Protein AF-A0A0S8J3E7-F1 (afdb_monomer_lite)

pLDDT: mean 93.2, std 11.82, range [47.47, 98.81]

Foldseek 3Di:
DDPADDEAEAEDDDFQDDDPVDLDDPSLVVLLCCLLVPLLVVLVVLVVCVVVVHQAAYEYEDELSNQCLLPDPSSLVVSLVVLVVQLVVLVVQLVLLPDDDPDPDPDPPPDDPSDPVSNVVSVVSNVSSVSSNCCCCPVQNSHSLVSQLVCVVVVNYQYAYEFRRLDLLVPDPDPVVLLVRVLVRQVSCCVRNVDGGQAYERRVLRDDPPSVVSCVVSNHNYYDHPQCCQCVDVVRDPCRVRDDDD

Sequence (246 aa):
MEKGYLALLLHAHLPFIRHPEYEEFLEEDWLFEAITETYIPLVDVYDGLLEDNVDFRITMSITPPLCEMFVDPLLQSRYLRHLDKLIALANEEVHRTRPHSMDRQGVSSSRRGTDSTYHHAALMYAERFTRARYVFEEKYHRNLVFAFKKFQDLGKLEVITCAATHPFLPFLVTPEAIRAQIAVAKTNYTKHFGRPPRGIWLAECAYFPGLDRQLKDLGIRYFFVDSHGLVCGNPRPVYDVFAPVY

Radius of gyration: 23.03 Å; chains: 1; bounding box: 70×49×57 Å

Structure (mmCIF, N/CA/C/O backbone):
data_AF-A0A0S8J3E7-F1
#
_entry.id   AF-A0A0S8J3E7-F1
#
loop_
_atom_site.group_PDB
_atom_site.id
_atom_site.type_symbol
_atom_site.label_atom_id
_atom_site.label_alt_id
_atom_site.label_comp_id
_atom_site.label_asym_id
_atom_site.label_entity_id
_atom_site.label_seq_id
_atom_site.pdbx_PDB_ins_code
_atom_site.Cartn_x
_atom_site.Cartn_y
_atom_site.Cartn_z
_atom_site.occupancy
_atom_site.B_iso_or_equiv
_atom_site.auth_seq_id
_atom_site.auth_comp_id
_atom_site.auth_asym_id
_atom_site.auth_atom_id
_atom_site.pdbx_PDB_model_num
ATOM 1 N N . MET A 1 1 ? -2.973 -28.542 17.175 1.00 63.09 1 MET A N 1
ATOM 2 C CA . MET A 1 1 ? -3.438 -27.569 18.184 1.00 63.09 1 MET A CA 1
ATOM 3 C C . MET A 1 1 ? -2.791 -26.247 17.821 1.00 63.09 1 MET A C 1
ATOM 5 O O . MET A 1 1 ? -1.575 -26.233 17.662 1.00 63.09 1 MET A O 1
ATOM 9 N N . GLU A 1 2 ? -3.584 -25.203 17.587 1.00 83.00 2 GLU A N 1
ATOM 10 C CA . GLU A 1 2 ? -3.061 -23.880 17.223 1.00 83.00 2 GLU A CA 1
ATOM 11 C C . GLU A 1 2 ? -2.235 -23.301 18.377 1.00 83.00 2 GLU A C 1
ATOM 13 O O . GLU A 1 2 ? -2.652 -23.381 19.532 1.00 83.00 2 GLU A O 1
ATOM 18 N N . LYS A 1 3 ? -1.055 -22.741 18.079 1.00 92.38 3 LYS A N 1
ATOM 19 C CA . LYS A 1 3 ? -0.183 -22.120 19.097 1.00 92.38 3 LYS A CA 1
ATOM 20 C C . LYS A 1 3 ? -0.612 -20.691 19.454 1.00 92.38 3 LYS A C 1
ATOM 22 O O . LYS A 1 3 ? -0.198 -20.177 20.487 1.00 92.38 3 LYS A O 1
ATOM 27 N N . GLY A 1 4 ? -1.411 -20.056 18.600 1.00 94.56 4 GLY A N 1
ATOM 28 C CA . GLY A 1 4 ? -1.848 -18.667 18.708 1.00 94.56 4 GLY A CA 1
ATOM 29 C C . GLY A 1 4 ? -2.179 -18.096 17.330 1.00 94.56 4 GLY A C 1
ATOM 30 O O . GLY A 1 4 ? -2.132 -18.815 16.334 1.00 94.56 4 GLY A O 1
ATOM 31 N N . TYR A 1 5 ? -2.483 -16.801 17.275 1.00 94.75 5 TYR A N 1
ATOM 32 C CA . TYR A 1 5 ? -2.741 -16.078 16.029 1.00 94.75 5 TYR A CA 1
ATOM 33 C C . TYR A 1 5 ? -1.651 -15.029 15.803 1.00 94.75 5 TYR A C 1
ATOM 35 O O . TYR A 1 5 ? -1.261 -14.334 16.739 1.00 94.75 5 TYR A O 1
ATOM 43 N N . LEU A 1 6 ? -1.182 -14.900 14.561 1.00 95.19 6 LEU A N 1
ATOM 44 C CA . LEU A 1 6 ? -0.284 -13.829 14.131 1.00 95.19 6 LEU A CA 1
ATOM 45 C C . LEU A 1 6 ? -1.018 -12.950 13.118 1.00 95.19 6 LEU A C 1
ATOM 47 O O . LEU A 1 6 ? -1.474 -13.442 12.089 1.00 95.19 6 LEU A O 1
ATOM 51 N N . ALA A 1 7 ? -1.108 -11.653 13.403 1.00 95.44 7 ALA A N 1
ATOM 52 C CA . ALA A 1 7 ? -1.674 -10.666 12.493 1.00 95.44 7 ALA A CA 1
ATOM 53 C C . ALA A 1 7 ? -0.563 -9.738 11.992 1.00 95.44 7 ALA A C 1
ATOM 55 O O . ALA A 1 7 ? -0.090 -8.874 12.727 1.00 95.44 7 ALA A O 1
ATOM 56 N N . LEU A 1 8 ? -0.146 -9.920 10.738 1.00 97.62 8 LEU A N 1
ATOM 57 C CA . LEU A 1 8 ? 0.731 -8.971 10.055 1.00 97.62 8 LEU A CA 1
ATOM 58 C C . LEU A 1 8 ? -0.118 -7.877 9.409 1.00 97.62 8 LEU A C 1
ATOM 60 O O . LEU A 1 8 ? -1.050 -8.182 8.657 1.00 97.62 8 LEU A O 1
ATOM 64 N N . LEU A 1 9 ? 0.223 -6.620 9.696 1.00 98.25 9 LEU A N 1
ATOM 65 C CA . LEU A 1 9 ? -0.376 -5.451 9.069 1.00 98.25 9 LEU A CA 1
ATOM 66 C C . LEU A 1 9 ? 0.678 -4.658 8.302 1.00 98.25 9 LEU A C 1
ATOM 68 O O . LEU A 1 9 ? 1.665 -4.212 8.881 1.00 98.25 9 LEU A O 1
ATOM 72 N N . LEU A 1 10 ? 0.431 -4.445 7.012 1.00 98.69 10 LEU A N 1
ATOM 73 C CA . LEU A 1 10 ? 1.247 -3.592 6.150 1.00 98.69 10 LEU A CA 1
ATOM 74 C C . LEU A 1 10 ? 0.530 -2.255 5.921 1.00 98.69 10 LEU A C 1
ATOM 76 O O . LEU A 1 10 ? -0.629 -2.235 5.501 1.00 98.69 10 LEU A O 1
ATOM 80 N N . HIS A 1 11 ? 1.190 -1.129 6.191 1.00 98.69 11 HIS A N 1
ATOM 81 C CA . HIS A 1 11 ? 0.630 0.196 5.917 1.00 98.69 11 HIS A CA 1
ATOM 82 C C . HIS A 1 11 ? 1.179 0.768 4.609 1.00 98.69 11 HIS A C 1
ATOM 84 O O . HIS A 1 11 ? 2.341 1.155 4.552 1.00 98.69 11 HIS A O 1
ATOM 90 N N . ALA A 1 12 ? 0.353 0.811 3.555 1.00 98.62 12 ALA A N 1
ATOM 91 C CA . ALA A 1 12 ? 0.738 1.363 2.258 1.00 98.62 12 ALA A CA 1
ATOM 92 C C . ALA A 1 12 ? 0.135 2.752 2.038 1.00 98.62 12 ALA A C 1
ATOM 94 O O . ALA A 1 12 ? -1.071 2.916 1.805 1.00 98.62 12 ALA A O 1
ATOM 95 N N . HIS A 1 13 ? 1.010 3.752 2.081 1.00 98.56 13 HIS A N 1
ATOM 96 C CA . HIS A 1 13 ? 0.668 5.151 1.909 1.00 98.56 13 HIS A CA 1
ATOM 97 C C . HIS A 1 13 ? 1.733 5.889 1.099 1.00 98.56 13 HIS A C 1
ATOM 99 O O . HIS A 1 13 ? 2.925 5.695 1.313 1.00 98.56 13 HIS A O 1
ATOM 105 N N . LEU A 1 14 ? 1.264 6.774 0.225 1.00 98.12 14 LEU A N 1
ATOM 106 C CA . LEU A 1 14 ? 2.010 7.897 -0.325 1.00 98.12 14 LEU A CA 1
ATOM 107 C C . LEU A 1 14 ? 1.064 9.108 -0.348 1.00 98.12 14 LEU A C 1
ATOM 109 O O . LEU A 1 14 ? -0.149 8.916 -0.540 1.00 98.12 14 LEU A O 1
ATOM 113 N N . PRO A 1 15 ? 1.572 10.339 -0.159 1.00 97.38 15 PRO A N 1
ATOM 114 C CA . PRO A 1 15 ? 0.767 11.536 -0.357 1.00 97.38 15 PRO A CA 1
ATOM 115 C C . PRO A 1 15 ? 0.308 11.621 -1.818 1.00 97.38 15 PRO A C 1
ATOM 117 O O . PRO A 1 15 ? 0.872 10.978 -2.700 1.00 97.38 15 PRO A O 1
ATOM 120 N N . PHE A 1 16 ? -0.740 12.401 -2.085 1.00 97.94 16 PHE A N 1
ATOM 121 C CA . PHE A 1 16 ? -1.237 12.544 -3.451 1.00 97.94 16 PHE A CA 1
ATOM 122 C C . PHE A 1 16 ? -0.245 13.353 -4.296 1.00 97.94 16 PHE A C 1
ATOM 124 O O . PHE A 1 16 ? -0.097 14.555 -4.079 1.00 97.94 16 PHE A O 1
ATOM 131 N N . ILE A 1 17 ? 0.410 12.695 -5.251 1.00 96.31 17 ILE A N 1
ATOM 132 C CA . ILE A 1 17 ? 1.405 13.290 -6.145 1.00 96.31 17 ILE A CA 1
ATOM 133 C C . ILE A 1 17 ? 0.960 13.031 -7.579 1.00 96.31 17 ILE A C 1
ATOM 135 O O . ILE A 1 17 ? 0.896 11.889 -8.035 1.00 96.31 17 ILE A O 1
ATOM 139 N N . ARG A 1 18 ? 0.598 14.105 -8.280 1.00 95.56 18 ARG A N 1
ATOM 140 C CA . ARG A 1 18 ? 0.147 14.044 -9.670 1.00 95.56 18 ARG A CA 1
ATOM 141 C C . ARG A 1 18 ? 0.297 15.415 -10.311 1.00 95.56 18 ARG A C 1
ATOM 143 O O . ARG A 1 18 ? -0.532 16.291 -10.062 1.00 95.56 18 ARG A O 1
ATOM 150 N N . HIS A 1 19 ? 1.296 15.558 -11.174 1.00 94.38 19 HIS A N 1
ATOM 151 C CA . HIS A 1 19 ? 1.639 16.825 -11.812 1.00 94.38 19 HIS A CA 1
ATOM 152 C C . HIS A 1 19 ? 1.467 16.734 -13.336 1.00 94.38 19 HIS A C 1
ATOM 154 O O . HIS A 1 19 ? 2.436 16.508 -14.071 1.00 94.38 19 HIS A O 1
ATOM 160 N N . PRO A 1 20 ? 0.226 16.851 -13.855 1.00 93.75 20 PRO A N 1
ATOM 161 C CA . PRO A 1 20 ? -0.038 16.836 -15.296 1.00 93.75 20 PRO A CA 1
ATOM 162 C C . PRO A 1 20 ? 0.575 18.024 -16.052 1.00 93.75 20 PRO A C 1
ATOM 164 O O . PRO A 1 20 ? 0.709 17.958 -17.271 1.00 93.75 20 PRO A O 1
ATOM 167 N N . GLU A 1 21 ? 0.910 19.104 -15.351 1.00 95.00 21 GLU A N 1
ATOM 168 C CA . GLU A 1 21 ? 1.490 20.329 -15.897 1.00 95.00 21 GLU A CA 1
ATOM 169 C C . GLU A 1 21 ? 2.953 20.176 -16.350 1.00 95.00 21 GLU A C 1
ATOM 171 O O . GLU A 1 21 ? 3.411 20.956 -17.184 1.00 95.00 21 GLU A O 1
ATOM 176 N N . TYR A 1 22 ? 3.667 19.165 -15.849 1.00 91.94 22 TYR A N 1
ATOM 177 C CA . TYR A 1 22 ? 5.045 18.840 -16.232 1.00 91.94 22 TYR A CA 1
ATOM 178 C C . TYR A 1 22 ? 5.080 17.504 -16.957 1.00 91.94 22 TYR A C 1
ATOM 180 O O . TYR A 1 22 ? 4.279 16.638 -16.644 1.00 91.94 22 TYR A O 1
ATOM 188 N N . GLU A 1 23 ? 5.989 17.295 -17.910 1.00 85.56 23 GLU A N 1
ATOM 189 C CA . GLU A 1 23 ? 6.115 15.999 -18.599 1.00 85.56 23 GLU A CA 1
ATOM 190 C C . GLU A 1 23 ? 6.704 14.905 -17.692 1.00 85.56 23 GLU A C 1
ATOM 192 O O . GLU A 1 23 ? 6.234 13.762 -17.719 1.00 85.56 23 GLU A O 1
ATOM 197 N N . GLU A 1 24 ? 7.685 15.293 -16.876 1.00 84.88 24 GLU A N 1
ATOM 198 C CA . GLU A 1 24 ? 8.362 14.498 -15.851 1.00 84.88 24 GLU A CA 1
ATOM 199 C C . GLU A 1 24 ? 8.458 15.338 -14.569 1.00 84.88 24 GLU A C 1
ATOM 201 O O . GLU A 1 24 ? 8.667 16.553 -14.636 1.00 84.88 24 GLU A O 1
ATOM 206 N N . PHE A 1 25 ? 8.285 14.705 -13.409 1.00 92.25 25 PHE A N 1
ATOM 207 C CA . PHE A 1 25 ? 8.325 15.369 -12.108 1.00 92.25 25 PHE A CA 1
ATOM 208 C C . PHE A 1 25 ? 8.935 14.426 -11.069 1.00 92.25 25 PHE A C 1
ATOM 210 O O . PHE A 1 25 ? 8.523 13.273 -10.981 1.00 92.25 25 PHE A O 1
ATOM 217 N N . LEU A 1 26 ? 9.924 14.900 -10.310 1.00 88.00 26 LEU A N 1
ATOM 218 C CA . LEU A 1 26 ? 10.779 14.050 -9.471 1.00 88.00 26 LEU A CA 1
ATOM 219 C C . LEU A 1 26 ? 9.989 13.334 -8.369 1.00 88.00 26 LEU A C 1
ATOM 221 O O . LEU A 1 26 ? 10.233 12.175 -8.067 1.00 88.00 26 LEU A O 1
ATOM 225 N N . GLU A 1 27 ? 9.011 14.007 -7.777 1.00 91.88 27 GLU A N 1
ATOM 226 C CA . GLU A 1 27 ? 8.206 13.465 -6.688 1.00 91.88 27 GLU A CA 1
ATOM 227 C C . GLU A 1 27 ? 7.319 12.295 -7.153 1.00 91.88 27 GLU A C 1
ATOM 229 O O . GLU A 1 27 ? 6.934 11.456 -6.340 1.00 91.88 27 GLU A O 1
ATOM 234 N N . GLU A 1 28 ? 7.019 12.186 -8.456 1.00 94.06 28 GLU A N 1
ATOM 235 C CA . GLU A 1 28 ? 6.306 11.023 -9.001 1.00 94.06 28 GLU A CA 1
ATOM 236 C C . GLU A 1 28 ? 7.168 9.749 -8.959 1.00 94.06 28 GLU A C 1
ATOM 238 O O . GLU A 1 28 ? 6.613 8.649 -8.877 1.00 94.06 28 GLU A O 1
ATOM 243 N N . ASP A 1 29 ? 8.502 9.872 -8.914 1.00 94.06 29 ASP A N 1
ATOM 244 C CA . ASP A 1 29 ? 9.400 8.718 -8.807 1.00 94.06 29 ASP A CA 1
ATOM 245 C C . ASP A 1 29 ? 9.175 7.944 -7.502 1.00 94.06 29 ASP A C 1
ATOM 247 O O . ASP A 1 29 ? 9.280 6.721 -7.507 1.00 94.06 29 ASP A O 1
ATOM 251 N N . TRP A 1 30 ? 8.731 8.594 -6.416 1.00 96.69 30 TRP A N 1
ATOM 252 C CA . TRP A 1 30 ? 8.382 7.893 -5.170 1.00 96.69 30 TRP A CA 1
ATOM 253 C C . TRP A 1 30 ? 7.285 6.847 -5.390 1.00 96.69 30 TRP A C 1
ATOM 255 O O . TRP A 1 30 ? 7.324 5.758 -4.812 1.00 96.69 30 TRP A O 1
ATOM 265 N N . LEU A 1 31 ? 6.303 7.153 -6.245 1.00 98.06 31 LEU A N 1
ATOM 266 C CA . LEU A 1 31 ? 5.260 6.201 -6.613 1.00 98.06 31 LEU A CA 1
ATOM 267 C C . LEU A 1 31 ? 5.831 5.072 -7.476 1.00 98.06 31 LEU A C 1
ATOM 269 O O . LEU A 1 31 ? 5.503 3.908 -7.250 1.00 98.06 31 LEU A O 1
ATOM 273 N N . PHE A 1 32 ? 6.678 5.396 -8.452 1.00 98.19 32 PHE A N 1
ATOM 274 C CA . PHE A 1 32 ? 7.241 4.416 -9.387 1.00 98.19 32 PHE A CA 1
ATOM 275 C C . PHE A 1 32 ? 8.190 3.431 -8.697 1.00 98.19 32 PHE A C 1
ATOM 277 O O . PHE A 1 32 ? 8.111 2.219 -8.933 1.00 98.19 32 PHE A O 1
ATOM 284 N N . GLU A 1 33 ? 9.026 3.935 -7.793 1.00 97.69 33 GLU A N 1
ATOM 285 C CA . GLU A 1 33 ? 9.886 3.144 -6.922 1.00 97.69 33 GLU A CA 1
ATOM 286 C C . GLU A 1 33 ? 9.040 2.250 -6.016 1.00 97.69 33 GLU A C 1
ATOM 288 O O . GLU A 1 33 ? 9.235 1.037 -6.008 1.00 97.69 33 GLU A O 1
ATOM 293 N N . ALA A 1 34 ? 8.029 2.791 -5.326 1.00 98.31 34 ALA A N 1
ATOM 294 C CA . ALA A 1 34 ? 7.167 1.995 -4.450 1.00 98.31 34 ALA A CA 1
ATOM 295 C C . ALA A 1 34 ? 6.416 0.880 -5.207 1.00 98.31 34 ALA A C 1
ATOM 297 O O . ALA A 1 34 ? 6.300 -0.246 -4.710 1.00 98.31 34 ALA A O 1
ATOM 298 N N . ILE A 1 35 ? 5.944 1.154 -6.429 1.00 98.50 35 ILE A N 1
ATOM 299 C CA . ILE A 1 35 ? 5.320 0.144 -7.292 1.00 98.50 35 ILE A CA 1
ATOM 300 C C . ILE A 1 35 ? 6.309 -0.976 -7.635 1.00 98.50 35 ILE A C 1
ATOM 302 O O . ILE A 1 35 ? 5.981 -2.149 -7.437 1.00 98.50 35 ILE A O 1
ATOM 306 N N . THR A 1 36 ? 7.506 -0.629 -8.107 1.00 98.44 36 THR A N 1
ATOM 307 C CA . THR A 1 36 ? 8.518 -1.595 -8.574 1.00 98.44 36 THR A CA 1
ATOM 308 C C . THR A 1 36 ? 9.141 -2.389 -7.431 1.00 98.44 36 THR A C 1
ATOM 310 O O . THR A 1 36 ? 9.353 -3.598 -7.538 1.00 98.44 36 THR A O 1
ATOM 313 N N . GLU A 1 37 ? 9.437 -1.714 -6.326 1.00 98.00 37 GLU A N 1
ATOM 314 C CA . GLU A 1 37 ? 10.228 -2.264 -5.233 1.00 98.00 37 GLU A CA 1
ATOM 315 C C . GLU A 1 37 ? 9.368 -2.961 -4.177 1.00 98.00 37 GLU A C 1
ATOM 317 O O . GLU A 1 37 ? 9.857 -3.869 -3.507 1.00 98.00 37 GLU A O 1
ATOM 322 N N . THR A 1 38 ? 8.092 -2.579 -4.041 1.00 98.62 38 THR A N 1
ATOM 323 C CA . THR A 1 38 ? 7.213 -3.076 -2.969 1.00 98.62 38 THR A CA 1
ATOM 324 C C . THR A 1 38 ? 5.920 -3.692 -3.492 1.00 98.62 38 THR A C 1
ATOM 326 O O . THR A 1 38 ? 5.659 -4.867 -3.239 1.00 98.62 38 THR A O 1
ATOM 329 N N . TYR A 1 39 ? 5.084 -2.934 -4.208 1.00 98.69 39 TYR A N 1
ATOM 330 C CA . TYR A 1 39 ? 3.712 -3.379 -4.479 1.00 98.69 39 TYR A CA 1
ATOM 331 C C . TYR A 1 39 ? 3.640 -4.531 -5.481 1.00 98.69 39 TYR A C 1
ATOM 333 O O . TYR A 1 39 ? 2.924 -5.499 -5.225 1.00 98.69 39 TYR A O 1
ATOM 341 N N . ILE A 1 40 ? 4.397 -4.474 -6.579 1.00 98.56 40 ILE A N 1
ATOM 342 C CA . ILE A 1 40 ? 4.468 -5.588 -7.532 1.00 98.56 40 ILE A CA 1
ATOM 343 C C . ILE A 1 40 ? 5.119 -6.829 -6.898 1.00 98.56 40 I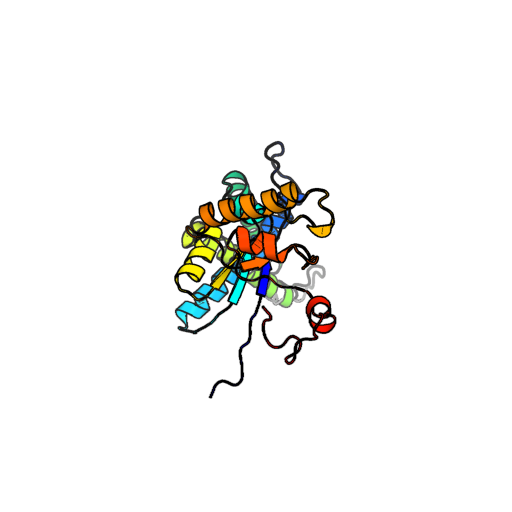LE A C 1
ATOM 345 O O . ILE A 1 40 ? 4.521 -7.901 -6.997 1.00 98.56 40 ILE A O 1
ATOM 349 N N . PRO A 1 41 ? 6.257 -6.726 -6.182 1.00 98.56 41 PRO A N 1
ATOM 350 C CA . PRO A 1 41 ? 6.808 -7.865 -5.452 1.00 98.56 41 PRO A CA 1
ATOM 351 C C . PRO A 1 41 ? 5.829 -8.505 -4.460 1.00 98.56 41 PRO A C 1
ATOM 353 O O . PRO A 1 41 ? 5.756 -9.729 -4.392 1.00 98.56 41 PRO A O 1
ATOM 356 N N . LEU A 1 42 ? 5.027 -7.718 -3.731 1.00 98.56 42 LEU A N 1
ATOM 357 C CA . LEU A 1 42 ? 3.979 -8.264 -2.857 1.00 98.56 42 LEU A CA 1
ATOM 358 C C . LEU A 1 42 ? 2.909 -9.029 -3.645 1.00 98.56 42 LEU A C 1
ATOM 360 O O . LEU A 1 42 ? 2.507 -10.112 -3.224 1.00 98.56 42 LEU A O 1
ATOM 364 N N . VAL A 1 43 ? 2.465 -8.494 -4.786 1.00 98.69 43 VAL A N 1
ATOM 365 C CA . VAL A 1 43 ? 1.514 -9.179 -5.675 1.00 98.69 43 VAL A CA 1
ATOM 366 C C . VAL A 1 43 ? 2.088 -10.511 -6.167 1.00 98.69 43 VAL A C 1
ATOM 368 O O . VAL A 1 43 ? 1.389 -11.522 -6.113 1.00 98.69 43 VAL A O 1
ATOM 371 N N . ASP A 1 44 ? 3.354 -10.533 -6.587 1.00 98.00 44 ASP A N 1
ATOM 372 C CA . ASP A 1 44 ? 4.040 -11.755 -7.020 1.00 98.00 44 ASP A CA 1
ATOM 373 C C . ASP A 1 44 ? 4.158 -12.785 -5.890 1.00 98.00 44 ASP A C 1
ATOM 375 O O . ASP A 1 44 ? 3.871 -13.962 -6.108 1.00 98.00 44 ASP A O 1
ATOM 379 N N . VAL A 1 45 ? 4.507 -12.355 -4.672 1.00 98.31 45 VAL A N 1
ATOM 380 C CA . VAL A 1 45 ? 4.549 -13.237 -3.494 1.00 98.31 45 VAL A CA 1
ATOM 381 C C . VAL A 1 45 ? 3.169 -13.825 -3.204 1.00 98.31 45 VAL A C 1
ATOM 383 O O . VAL A 1 45 ? 3.055 -15.021 -2.953 1.00 98.31 45 VAL A O 1
ATOM 386 N N . TYR A 1 46 ? 2.106 -13.021 -3.245 1.00 98.56 46 TYR A N 1
ATOM 387 C CA . TYR A 1 46 ? 0.751 -13.505 -2.964 1.00 98.56 46 TYR A CA 1
ATOM 388 C C . TYR A 1 46 ? 0.234 -14.456 -4.042 1.00 98.56 46 TYR A C 1
ATOM 390 O O . TYR A 1 46 ? -0.423 -15.441 -3.707 1.00 98.56 46 TYR A O 1
ATOM 398 N N . ASP A 1 47 ? 0.546 -14.199 -5.313 1.00 98.31 47 ASP A N 1
ATOM 399 C CA . ASP A 1 47 ? 0.252 -15.137 -6.394 1.00 98.31 47 ASP A CA 1
ATOM 400 C C . ASP A 1 47 ? 1.024 -16.452 -6.223 1.00 98.31 47 ASP A C 1
ATOM 402 O O . ASP A 1 47 ? 0.408 -17.510 -6.301 1.00 98.31 47 ASP A O 1
ATOM 406 N N . GLY A 1 48 ? 2.319 -16.401 -5.899 1.00 98.44 48 GLY A N 1
ATOM 407 C CA . GLY A 1 48 ? 3.123 -17.600 -5.642 1.00 98.44 48 GLY A CA 1
ATOM 408 C C . GLY A 1 48 ? 2.586 -18.428 -4.471 1.00 98.44 48 GLY A C 1
ATOM 409 O O . GLY A 1 48 ? 2.396 -19.632 -4.595 1.00 98.44 48 GLY A O 1
ATOM 410 N N . LEU A 1 49 ? 2.217 -17.781 -3.359 1.00 98.56 49 LEU A N 1
ATOM 411 C CA . LEU A 1 49 ? 1.594 -18.465 -2.219 1.00 98.56 49 LEU A CA 1
ATOM 412 C C . LEU A 1 49 ? 0.255 -19.125 -2.585 1.00 98.56 49 LEU A C 1
ATOM 414 O O . LEU A 1 49 ? -0.083 -20.170 -2.029 1.00 98.56 49 LEU A O 1
ATOM 418 N N . LEU A 1 50 ? -0.525 -18.528 -3.493 1.00 98.19 50 LEU A N 1
ATOM 419 C CA . LEU A 1 50 ? -1.745 -19.148 -4.012 1.00 98.19 50 LEU A CA 1
ATOM 420 C C . LEU A 1 50 ? -1.439 -20.354 -4.905 1.00 98.19 50 LEU A C 1
ATOM 422 O O . LEU A 1 50 ? -2.096 -21.383 -4.757 1.00 98.19 50 LEU A O 1
ATOM 426 N N . GLU A 1 51 ? -0.465 -20.231 -5.809 1.00 98.19 51 GLU A N 1
ATOM 427 C CA . GLU A 1 51 ? -0.013 -21.306 -6.704 1.00 98.19 51 GLU A CA 1
ATOM 428 C C . GLU A 1 51 ? 0.516 -22.512 -5.903 1.00 98.19 51 GLU A C 1
ATOM 430 O O . GLU A 1 51 ? 0.162 -23.657 -6.194 1.00 98.19 51 GLU A O 1
ATOM 435 N N . ASP A 1 52 ? 1.236 -22.248 -4.811 1.00 98.50 52 ASP A N 1
ATOM 436 C CA . ASP A 1 52 ? 1.747 -23.249 -3.868 1.00 98.50 52 ASP A CA 1
ATOM 437 C C . ASP A 1 52 ? 0.675 -23.793 -2.898 1.00 98.50 52 ASP A C 1
ATOM 439 O O . ASP A 1 52 ? 0.963 -24.638 -2.049 1.00 98.50 52 ASP A O 1
ATOM 443 N N . ASN A 1 53 ? -0.581 -23.343 -3.012 1.00 97.88 53 ASN A N 1
ATOM 444 C CA . ASN A 1 53 ? -1.705 -23.711 -2.139 1.00 97.88 53 ASN A CA 1
ATOM 445 C C . ASN A 1 53 ? -1.471 -23.419 -0.641 1.00 97.88 53 ASN A C 1
ATOM 447 O O . ASN A 1 53 ? -2.002 -24.109 0.234 1.00 97.88 53 ASN A O 1
ATOM 451 N N . VAL A 1 54 ? -0.714 -22.367 -0.321 1.00 98.19 54 VAL A N 1
ATOM 452 C CA . VAL A 1 54 ? -0.465 -21.935 1.060 1.00 98.19 54 VAL A CA 1
ATOM 453 C C . VAL A 1 54 ? -1.679 -21.180 1.613 1.00 98.19 54 VAL A C 1
ATOM 455 O O . VAL A 1 54 ? -2.198 -20.230 1.016 1.00 98.19 54 VAL A O 1
ATOM 458 N N . ASP A 1 55 ? -2.146 -21.565 2.805 1.00 96.12 55 ASP A N 1
ATOM 459 C CA . ASP A 1 55 ? -3.249 -20.870 3.474 1.00 96.12 55 ASP A CA 1
ATOM 460 C C . ASP A 1 55 ? -2.771 -19.680 4.321 1.00 96.12 55 ASP A C 1
ATOM 462 O O . ASP A 1 55 ? -2.673 -19.763 5.541 1.00 96.12 55 ASP A O 1
ATOM 466 N N . PHE A 1 56 ? -2.466 -18.552 3.671 1.00 97.62 56 PHE A N 1
ATOM 467 C CA . PHE A 1 56 ? -1.978 -17.342 4.346 1.00 97.62 56 PHE A CA 1
ATOM 468 C C . PHE A 1 56 ? -3.079 -16.310 4.637 1.00 97.62 56 PHE A C 1
ATOM 470 O O . PHE A 1 56 ? -4.096 -16.241 3.939 1.00 97.62 56 PHE A O 1
ATOM 477 N N . ARG A 1 57 ? -2.864 -15.477 5.664 1.00 97.69 57 ARG A N 1
ATOM 478 C CA . ARG A 1 57 ? -3.701 -14.314 6.001 1.00 97.69 57 ARG A CA 1
ATOM 479 C C . ARG A 1 57 ? -2.815 -13.105 6.282 1.00 97.69 57 ARG A C 1
ATOM 481 O O . ARG A 1 57 ? -1.943 -13.176 7.144 1.00 97.69 57 ARG A O 1
ATOM 488 N N . ILE A 1 58 ? -3.049 -12.004 5.575 1.00 98.38 58 ILE A N 1
ATOM 489 C CA . ILE A 1 58 ? -2.354 -10.724 5.784 1.00 98.38 58 ILE A CA 1
ATOM 490 C C . ILE A 1 58 ? -3.394 -9.606 5.849 1.00 98.38 58 ILE A C 1
ATOM 492 O O . ILE A 1 58 ? -4.428 -9.676 5.187 1.00 98.38 58 ILE A O 1
ATOM 496 N N . THR A 1 59 ? -3.135 -8.574 6.648 1.00 98.69 59 THR A N 1
ATOM 497 C CA . THR A 1 59 ? -3.892 -7.318 6.611 1.00 98.69 59 THR A CA 1
ATOM 498 C C . THR A 1 59 ? -3.037 -6.241 5.957 1.00 98.69 59 THR A C 1
ATOM 500 O O . THR A 1 59 ? -1.841 -6.139 6.221 1.00 98.69 59 THR A O 1
ATOM 503 N N . MET A 1 60 ? -3.633 -5.414 5.109 1.00 98.69 60 MET A N 1
ATOM 504 C CA . MET A 1 60 ? -2.940 -4.291 4.488 1.00 98.69 60 MET A CA 1
ATOM 505 C C . MET A 1 60 ? -3.864 -3.086 4.447 1.00 98.69 60 MET A C 1
ATOM 507 O O . MET A 1 60 ? -5.025 -3.206 4.074 1.00 98.69 60 MET A O 1
ATOM 511 N N . SER A 1 61 ? -3.370 -1.911 4.814 1.00 98.69 61 SER A N 1
ATOM 512 C CA . SER A 1 61 ? -4.082 -0.676 4.489 1.00 98.69 61 SER A CA 1
ATOM 513 C C . SER A 1 61 ? -3.580 -0.141 3.160 1.00 98.69 61 SER A C 1
ATOM 515 O O . SER A 1 61 ? -2.373 -0.095 2.936 1.00 98.69 61 SER A O 1
ATOM 517 N N . ILE A 1 62 ? -4.505 0.269 2.297 1.00 98.75 62 ILE A N 1
ATOM 518 C CA . ILE A 1 62 ? -4.194 1.012 1.075 1.00 98.75 62 ILE A CA 1
ATOM 519 C C . ILE A 1 62 ? -4.936 2.337 1.190 1.00 98.75 62 ILE A C 1
ATOM 521 O O . ILE A 1 62 ? -6.167 2.379 1.250 1.00 98.75 62 ILE A O 1
ATOM 525 N N . THR A 1 63 ? -4.175 3.421 1.336 1.00 98.81 63 THR A N 1
ATOM 526 C CA . THR A 1 63 ? -4.769 4.737 1.603 1.00 98.81 63 THR A CA 1
ATOM 527 C C . THR A 1 63 ? -5.525 5.287 0.389 1.00 98.81 63 THR A C 1
ATOM 529 O O . THR A 1 63 ? -5.131 5.011 -0.746 1.00 98.81 63 THR A O 1
ATOM 532 N N . PRO A 1 64 ? -6.573 6.109 0.592 1.00 98.81 64 PRO A N 1
ATOM 533 C CA . PRO A 1 64 ? -7.327 6.690 -0.519 1.00 98.81 64 PRO A CA 1
ATOM 534 C C . PRO A 1 64 ? -6.488 7.453 -1.564 1.00 98.81 64 PRO A C 1
ATOM 536 O O . PRO A 1 64 ? -6.744 7.247 -2.752 1.00 98.81 64 PRO A O 1
ATOM 539 N N . PRO A 1 65 ? -5.460 8.254 -1.198 1.00 98.62 65 PRO A N 1
ATOM 540 C CA . PRO A 1 65 ? -4.584 8.890 -2.182 1.00 98.62 65 PRO A CA 1
ATOM 541 C C . PRO A 1 65 ? -3.856 7.871 -3.061 1.00 98.62 65 PRO A C 1
ATOM 543 O O . PRO A 1 65 ? -3.823 8.017 -4.279 1.00 98.62 65 PRO A O 1
ATOM 546 N N . LEU A 1 66 ? -3.336 6.801 -2.453 1.00 98.69 66 LEU A N 1
ATOM 547 C CA . LEU A 1 66 ? -2.628 5.741 -3.164 1.00 98.69 66 LEU A CA 1
ATOM 548 C C . LEU A 1 66 ? -3.559 4.963 -4.105 1.00 98.69 66 LEU A C 1
ATOM 550 O O . LEU A 1 66 ? -3.177 4.682 -5.237 1.00 98.69 66 LEU A O 1
ATOM 554 N N . CYS A 1 67 ? -4.795 4.676 -3.680 1.00 98.56 67 CYS A N 1
ATOM 555 C CA . CYS A 1 67 ? -5.807 4.071 -4.550 1.00 98.56 67 CYS A CA 1
ATOM 556 C C . CYS A 1 67 ? -6.074 4.925 -5.795 1.00 98.56 67 CYS A C 1
ATOM 558 O O . CYS A 1 67 ? -6.105 4.386 -6.899 1.00 98.56 67 CYS A O 1
ATOM 560 N N . GLU A 1 68 ? -6.265 6.240 -5.631 1.00 98.69 68 GLU A N 1
ATOM 561 C CA . GLU A 1 68 ? -6.493 7.137 -6.772 1.00 98.69 68 GLU A CA 1
ATOM 562 C C . GLU A 1 68 ? -5.270 7.206 -7.694 1.00 98.69 68 GLU A C 1
ATOM 564 O O . GLU A 1 68 ? -5.439 7.183 -8.909 1.00 98.69 68 GLU A O 1
ATOM 569 N N . MET A 1 69 ? -4.050 7.213 -7.146 1.00 98.56 69 MET A N 1
ATOM 570 C CA . MET A 1 69 ? -2.828 7.219 -7.956 1.00 98.56 69 MET A CA 1
ATOM 571 C C . MET A 1 69 ? -2.605 5.906 -8.720 1.00 98.56 69 MET A C 1
ATOM 573 O O . MET A 1 69 ? -2.218 5.937 -9.885 1.00 98.56 69 MET A O 1
ATOM 577 N N . PHE A 1 70 ? -2.894 4.748 -8.116 1.00 98.50 70 PHE A N 1
ATOM 578 C CA . PHE A 1 70 ? -2.749 3.446 -8.780 1.00 98.50 70 PHE A CA 1
ATOM 579 C C . PHE A 1 70 ? -3.653 3.269 -10.001 1.00 98.50 70 PHE A C 1
ATOM 581 O O . PHE A 1 70 ? -3.300 2.523 -10.917 1.00 98.50 70 PHE A O 1
ATOM 588 N N . VAL A 1 71 ? -4.827 3.905 -10.009 1.00 98.12 71 VAL A N 1
ATOM 589 C CA . VAL A 1 71 ? -5.789 3.784 -11.115 1.00 98.12 71 VAL A CA 1
ATOM 590 C C . VAL A 1 71 ? -5.719 4.939 -12.114 1.00 98.12 71 VAL A C 1
ATOM 592 O O . VAL A 1 71 ? -6.468 4.930 -13.089 1.00 98.12 71 VAL A O 1
ATOM 595 N N . ASP A 1 72 ? -4.870 5.942 -11.878 1.00 98.44 72 ASP A N 1
ATOM 596 C CA . ASP A 1 72 ? -4.785 7.121 -12.734 1.00 98.44 72 ASP A CA 1
ATOM 597 C C . ASP A 1 72 ? -4.042 6.798 -14.050 1.00 98.44 72 ASP A C 1
ATOM 599 O O . ASP A 1 72 ? -2.865 6.425 -14.021 1.00 98.44 72 ASP A O 1
ATOM 603 N N . PRO A 1 73 ? -4.676 6.966 -15.229 1.00 97.88 73 PRO A N 1
ATOM 604 C CA . PRO A 1 73 ? -4.061 6.583 -16.502 1.00 97.88 73 PRO A CA 1
ATOM 605 C C . PRO A 1 73 ? -2.790 7.363 -16.863 1.00 97.88 73 PRO A C 1
ATOM 607 O O . PRO A 1 73 ? -1.929 6.833 -17.575 1.00 97.88 73 PRO A O 1
ATOM 610 N N . LEU A 1 74 ? -2.660 8.614 -16.401 1.00 97.44 74 LEU A N 1
ATOM 611 C CA . LEU A 1 74 ? -1.460 9.417 -16.635 1.00 97.44 74 LEU A CA 1
ATOM 612 C C . LEU A 1 74 ? -0.288 8.817 -15.854 1.00 97.44 74 LEU A C 1
ATOM 614 O O . LEU A 1 74 ? 0.751 8.538 -16.456 1.00 97.44 74 LEU A O 1
ATOM 618 N N . LEU A 1 75 ? -0.476 8.555 -14.557 1.00 98.25 75 LEU A N 1
ATOM 619 C CA . LEU A 1 75 ? 0.551 7.961 -13.697 1.00 98.25 75 LEU A CA 1
ATOM 620 C C . LEU A 1 75 ? 0.915 6.538 -14.137 1.00 98.25 75 LEU A C 1
ATOM 622 O O . LEU A 1 75 ? 2.096 6.219 -14.226 1.00 98.25 75 LEU A O 1
ATOM 626 N N . GLN A 1 76 ? -0.060 5.707 -14.519 1.00 98.38 76 GLN A N 1
ATOM 627 C CA . GLN A 1 76 ? 0.202 4.368 -15.071 1.00 98.38 76 GLN A CA 1
ATOM 628 C C . GLN A 1 76 ? 1.062 4.421 -16.342 1.00 98.38 76 GLN A C 1
ATOM 630 O O . GLN A 1 76 ? 1.973 3.613 -16.528 1.00 98.38 76 GLN A O 1
ATOM 635 N N . SER A 1 77 ? 0.779 5.379 -17.229 1.00 97.62 77 SER A N 1
ATOM 636 C CA . SER A 1 77 ? 1.535 5.551 -18.472 1.00 97.62 77 SER A CA 1
ATOM 637 C C . SER A 1 77 ? 2.945 6.082 -18.213 1.00 97.62 77 SER A C 1
ATOM 639 O O . SER A 1 77 ? 3.882 5.680 -18.900 1.00 97.62 77 SER A O 1
ATOM 641 N N . ARG A 1 78 ? 3.115 6.975 -17.229 1.00 97.69 78 ARG A N 1
ATOM 642 C CA . ARG A 1 78 ? 4.433 7.464 -16.794 1.00 97.69 78 ARG A CA 1
ATOM 643 C C . ARG A 1 78 ? 5.259 6.369 -16.141 1.00 97.69 78 ARG A C 1
ATOM 645 O O . ARG A 1 78 ? 6.418 6.212 -16.509 1.00 97.69 78 ARG A O 1
ATOM 652 N N . TYR A 1 79 ? 4.642 5.571 -15.276 1.00 98.25 79 TYR A N 1
ATOM 653 C CA . TYR A 1 79 ? 5.285 4.430 -14.644 1.00 98.25 79 TYR A CA 1
ATOM 654 C C . TYR A 1 79 ? 5.859 3.457 -15.679 1.00 98.25 79 TYR A C 1
ATOM 656 O O . TYR A 1 79 ? 7.013 3.058 -15.574 1.00 98.25 79 TYR A O 1
ATOM 664 N N . LEU A 1 80 ? 5.098 3.134 -16.730 1.00 98.06 80 LEU A N 1
ATOM 665 C CA . LEU A 1 80 ? 5.599 2.268 -17.799 1.00 98.06 80 LEU A CA 1
ATOM 666 C C . LEU A 1 80 ? 6.791 2.868 -18.538 1.00 98.06 80 LEU A C 1
ATOM 668 O O . LEU A 1 80 ? 7.771 2.166 -18.760 1.00 98.06 80 LEU A O 1
ATOM 672 N N . ARG A 1 81 ? 6.759 4.170 -18.853 1.00 97.44 81 ARG A N 1
ATOM 673 C CA . ARG A 1 81 ? 7.923 4.839 -19.454 1.00 97.44 81 ARG A CA 1
ATOM 674 C C . ARG A 1 81 ? 9.140 4.801 -18.533 1.00 97.44 81 ARG A C 1
ATOM 676 O O . ARG A 1 81 ? 10.245 4.560 -19.009 1.00 97.44 81 ARG A O 1
ATOM 683 N N . HIS A 1 82 ? 8.946 5.045 -17.238 1.00 97.25 82 HIS A N 1
ATOM 684 C CA . HIS A 1 82 ? 10.005 4.952 -16.235 1.00 97.25 82 HIS A CA 1
ATOM 685 C C . HIS A 1 82 ? 10.591 3.530 -16.197 1.00 97.25 82 HIS A C 1
ATOM 687 O O . HIS A 1 82 ? 11.805 3.353 -16.288 1.00 97.25 82 HIS A O 1
ATOM 693 N N . LEU A 1 83 ? 9.737 2.508 -16.163 1.00 97.81 83 LEU A N 1
ATOM 694 C CA . LEU A 1 83 ? 10.152 1.110 -16.113 1.00 97.81 83 LEU A CA 1
ATOM 695 C C . LEU A 1 83 ? 10.864 0.653 -17.396 1.00 97.81 83 LEU A C 1
ATOM 697 O O . LEU A 1 83 ? 11.877 -0.035 -17.315 1.00 97.81 83 LEU A O 1
ATOM 701 N N . ASP A 1 84 ? 10.400 1.081 -18.572 1.00 98.38 84 ASP A N 1
ATOM 702 C CA . ASP A 1 84 ? 11.060 0.797 -19.852 1.00 98.38 84 ASP A CA 1
ATOM 703 C C . ASP A 1 84 ? 12.473 1.413 -19.901 1.00 98.38 84 ASP A C 1
ATOM 705 O O . ASP A 1 84 ? 13.417 0.764 -20.361 1.00 98.38 84 ASP A O 1
ATOM 709 N N . LYS A 1 85 ? 12.655 2.632 -19.362 1.00 98.12 85 LYS A N 1
ATOM 710 C CA . LYS A 1 85 ? 13.985 3.251 -19.204 1.00 98.12 85 LYS A CA 1
ATOM 711 C C . LYS A 1 85 ? 14.880 2.434 -18.262 1.00 98.12 85 LYS A C 1
ATOM 713 O O . LYS A 1 85 ? 16.051 2.227 -18.580 1.00 98.12 85 LYS A O 1
ATOM 718 N N . LEU A 1 86 ? 14.346 1.946 -17.137 1.00 98.12 86 LEU A N 1
ATOM 719 C CA . LEU A 1 86 ? 15.091 1.094 -16.201 1.00 98.12 86 LEU A CA 1
ATOM 720 C C . LEU A 1 86 ? 15.496 -0.245 -16.825 1.00 98.12 86 LEU A C 1
ATOM 722 O O . LEU A 1 86 ? 16.624 -0.688 -16.626 1.00 98.12 86 LEU A O 1
ATOM 726 N N . ILE A 1 87 ? 14.618 -0.874 -17.608 1.00 98.56 87 ILE A N 1
ATOM 727 C CA . ILE A 1 87 ? 14.930 -2.115 -18.331 1.00 98.56 87 ILE A CA 1
ATOM 728 C C . ILE A 1 87 ? 16.037 -1.870 -19.358 1.00 98.56 87 ILE A C 1
ATOM 730 O O . ILE A 1 87 ? 16.988 -2.648 -19.430 1.00 98.56 87 ILE A O 1
ATOM 734 N N . ALA A 1 88 ? 15.950 -0.779 -20.126 1.00 98.56 88 ALA A N 1
ATOM 735 C CA . ALA A 1 88 ? 16.994 -0.409 -21.078 1.00 98.56 88 ALA A CA 1
ATOM 736 C C . ALA A 1 88 ? 18.346 -0.207 -20.373 1.00 98.56 88 ALA A C 1
ATOM 738 O O . ALA A 1 88 ? 19.346 -0.792 -20.788 1.00 98.56 88 ALA A O 1
ATOM 739 N N . LEU A 1 89 ? 18.361 0.538 -19.263 1.00 98.31 89 LEU A N 1
ATOM 740 C CA . LEU A 1 89 ? 19.560 0.737 -18.450 1.00 98.31 89 LEU A CA 1
ATOM 741 C C . LEU A 1 89 ? 20.108 -0.588 -17.900 1.00 98.31 89 LEU A C 1
ATOM 743 O O . LEU A 1 89 ? 21.305 -0.841 -17.999 1.00 98.31 89 LEU A O 1
ATOM 747 N N . ALA A 1 90 ? 19.250 -1.449 -17.352 1.00 97.81 90 ALA A N 1
ATOM 748 C CA . ALA A 1 90 ? 19.663 -2.735 -16.799 1.00 97.81 90 ALA A CA 1
ATOM 749 C C . ALA A 1 90 ? 20.285 -3.646 -17.870 1.00 97.81 90 ALA A C 1
ATOM 751 O O . ALA A 1 90 ? 21.291 -4.299 -17.604 1.00 97.81 90 ALA A O 1
ATOM 752 N N . ASN A 1 91 ? 19.751 -3.646 -19.094 1.00 97.69 91 ASN A N 1
ATOM 753 C CA . ASN A 1 91 ? 20.324 -4.404 -20.208 1.00 97.69 91 ASN A CA 1
ATOM 754 C C . ASN A 1 91 ? 21.710 -3.876 -20.615 1.00 97.69 91 ASN A C 1
ATOM 756 O O . ASN A 1 91 ? 22.642 -4.665 -20.783 1.00 97.69 91 ASN A O 1
ATOM 760 N N . GLU A 1 92 ? 21.884 -2.555 -20.709 1.00 97.06 92 GLU A N 1
ATOM 761 C CA . GLU A 1 92 ? 23.201 -1.944 -20.945 1.00 97.06 92 GLU A CA 1
ATOM 762 C C . GLU A 1 92 ? 24.194 -2.284 -19.820 1.00 97.06 92 GLU A C 1
ATOM 764 O O . GLU A 1 92 ? 25.358 -2.600 -20.075 1.00 97.06 92 GLU A O 1
ATOM 769 N N . GLU A 1 93 ? 23.733 -2.316 -18.569 1.00 95.12 93 GLU A N 1
ATOM 770 C CA . GLU A 1 93 ? 24.540 -2.718 -17.416 1.00 95.12 93 GLU A CA 1
ATOM 771 C C . GLU A 1 93 ? 24.928 -4.203 -17.455 1.00 95.12 93 GLU A C 1
ATOM 773 O O . GLU A 1 93 ? 26.078 -4.549 -17.160 1.00 95.12 93 GLU A O 1
ATOM 778 N N . VAL A 1 94 ? 24.033 -5.092 -17.894 1.00 94.69 94 VAL A N 1
ATOM 779 C CA . VAL A 1 94 ? 24.348 -6.508 -18.147 1.00 94.69 94 VAL A CA 1
ATOM 780 C C . VAL A 1 94 ? 25.444 -6.632 -19.209 1.00 94.69 94 VAL A C 1
ATOM 782 O O . VAL A 1 94 ? 26.390 -7.406 -19.028 1.00 94.69 94 VAL A O 1
ATOM 785 N N . HIS A 1 95 ? 25.371 -5.848 -20.290 1.00 91.69 95 HIS A N 1
ATOM 786 C CA . HIS A 1 95 ? 26.413 -5.812 -21.317 1.00 91.69 95 HIS A CA 1
ATOM 787 C C . HIS A 1 95 ? 27.743 -5.267 -20.779 1.00 91.69 95 HIS A C 1
ATOM 789 O O . HIS A 1 95 ? 28.794 -5.868 -21.019 1.00 91.69 95 HIS A O 1
ATOM 795 N N . ARG A 1 96 ? 27.711 -4.170 -20.016 1.00 90.31 96 ARG A N 1
ATOM 796 C CA . ARG A 1 96 ? 28.894 -3.502 -19.450 1.00 90.31 96 ARG A CA 1
ATOM 797 C C . ARG A 1 96 ? 29.641 -4.365 -18.433 1.00 90.31 96 ARG A C 1
ATOM 799 O O . ARG A 1 96 ? 30.869 -4.310 -18.367 1.00 90.31 96 ARG A O 1
ATOM 806 N N . THR A 1 97 ? 28.908 -5.124 -17.623 1.00 89.88 97 THR A N 1
ATOM 807 C CA . THR A 1 97 ? 29.450 -5.944 -16.523 1.00 89.88 97 THR A CA 1
ATOM 808 C C . THR A 1 97 ? 29.860 -7.350 -16.954 1.00 89.88 97 THR A C 1
ATOM 810 O O . THR A 1 97 ? 30.428 -8.088 -16.148 1.00 89.88 97 THR A O 1
ATOM 813 N N . ARG A 1 98 ? 29.591 -7.728 -18.209 1.00 86.00 98 ARG A N 1
ATOM 814 C CA . ARG A 1 98 ? 29.839 -9.072 -18.729 1.00 86.00 98 ARG A CA 1
ATOM 815 C C . ARG A 1 98 ? 31.305 -9.484 -18.507 1.00 86.00 98 ARG A C 1
ATOM 817 O O . ARG A 1 98 ? 32.204 -8.720 -18.874 1.00 86.00 98 ARG A O 1
ATOM 824 N N . PRO A 1 99 ? 31.575 -10.672 -17.932 1.00 78.44 99 PRO A N 1
ATOM 825 C CA . PRO A 1 99 ? 32.941 -11.140 -17.745 1.00 78.44 99 PRO A CA 1
ATOM 826 C C . PRO A 1 99 ? 33.654 -11.213 -19.095 1.00 78.44 99 PRO A C 1
ATOM 828 O O . PRO A 1 99 ? 33.163 -11.851 -20.028 1.00 78.44 99 PRO A O 1
ATOM 831 N N . HIS A 1 100 ? 34.811 -10.564 -19.208 1.00 72.31 100 HIS A N 1
ATOM 832 C CA . HIS A 1 100 ? 35.655 -10.733 -20.385 1.00 72.31 100 HIS A CA 1
ATOM 833 C C . HIS A 1 100 ? 36.308 -12.115 -20.287 1.00 72.31 100 HIS A C 1
ATOM 835 O O . HIS A 1 100 ? 36.892 -12.457 -19.256 1.00 72.31 100 HIS A O 1
ATOM 841 N N . SER A 1 101 ? 36.205 -12.932 -21.337 1.00 58.88 101 SER A N 1
ATOM 842 C CA . SER A 1 101 ? 37.017 -14.145 -21.440 1.00 58.88 101 SER A CA 1
ATOM 843 C C . SER A 1 101 ? 38.489 -13.747 -21.358 1.00 58.88 101 SER A C 1
ATOM 845 O O . SER A 1 101 ? 38.896 -12.832 -22.070 1.00 58.88 101 SER A O 1
ATOM 847 N N . MET A 1 102 ? 39.278 -14.409 -20.503 1.00 51.69 102 MET A N 1
ATOM 848 C CA . MET A 1 102 ? 40.734 -14.244 -20.499 1.00 51.69 102 MET A CA 1
ATOM 849 C C . MET A 1 102 ? 41.258 -14.456 -21.921 1.00 51.69 102 MET A C 1
ATOM 851 O O . MET A 1 102 ? 41.294 -15.589 -22.408 1.00 51.69 102 MET A O 1
ATOM 855 N N . ASP A 1 103 ? 41.689 -13.383 -22.577 1.00 49.03 103 ASP A N 1
ATOM 856 C CA . ASP A 1 103 ? 42.534 -13.520 -23.749 1.00 49.03 103 ASP A CA 1
ATOM 857 C C . ASP A 1 103 ? 43.834 -14.201 -23.314 1.00 49.03 103 ASP A C 1
ATOM 859 O O . ASP A 1 103 ? 44.468 -13.833 -22.323 1.00 49.03 103 ASP A O 1
ATOM 863 N N . ARG A 1 104 ? 44.246 -15.220 -24.076 1.00 49.34 104 ARG A N 1
ATOM 864 C CA . ARG A 1 104 ? 45.471 -16.019 -23.870 1.00 49.34 104 ARG A CA 1
ATOM 865 C C . ARG A 1 104 ? 46.776 -15.210 -23.968 1.00 49.34 104 ARG A C 1
ATOM 867 O O . ARG A 1 104 ? 47.857 -15.792 -23.930 1.00 49.34 104 ARG A O 1
ATOM 874 N N . GLN A 1 105 ? 46.705 -13.892 -24.113 1.00 47.84 105 GLN A N 1
ATOM 875 C CA . GLN A 1 105 ? 47.849 -12.992 -24.174 1.00 47.84 105 GLN A CA 1
ATOM 876 C C . GLN A 1 105 ? 47.713 -11.984 -23.037 1.00 47.84 105 GLN A C 1
ATOM 878 O O . GLN A 1 105 ? 46.915 -11.057 -23.110 1.00 47.84 105 GLN A O 1
ATOM 883 N N . GLY A 1 106 ? 48.468 -12.216 -21.960 1.00 47.47 106 GLY A N 1
ATOM 884 C CA . GLY A 1 106 ? 48.443 -11.461 -20.707 1.00 47.47 106 GLY A CA 1
ATOM 885 C C . GLY A 1 106 ? 48.884 -10.002 -20.830 1.00 47.47 106 GLY A C 1
ATOM 886 O O . GLY A 1 106 ? 49.907 -9.614 -20.273 1.00 47.47 106 GLY A O 1
ATOM 887 N N . VAL A 1 107 ? 48.088 -9.180 -21.508 1.00 47.50 107 VAL A N 1
ATOM 888 C CA . VAL A 1 107 ? 48.195 -7.723 -21.483 1.00 47.50 107 VAL A CA 1
ATOM 889 C C . VAL A 1 107 ? 46.972 -7.189 -20.751 1.00 47.50 107 VAL A C 1
ATOM 891 O O . VAL A 1 107 ? 45.920 -6.930 -21.325 1.00 47.50 107 VAL A O 1
ATOM 894 N N . SER A 1 108 ? 47.122 -7.065 -19.434 1.00 47.47 108 SER A N 1
ATOM 895 C CA . SER A 1 108 ? 46.165 -6.381 -18.571 1.00 47.47 108 SER A CA 1
ATOM 896 C C . SER A 1 108 ? 46.174 -4.887 -18.901 1.00 47.47 108 SER A C 1
ATOM 898 O O . SER A 1 108 ? 47.031 -4.139 -18.430 1.00 47.47 108 SER A O 1
ATOM 900 N N . SER A 1 109 ? 45.220 -4.438 -19.718 1.00 48.16 109 SER A N 1
ATOM 901 C CA . SER A 1 109 ? 44.809 -3.034 -19.762 1.00 48.16 109 SER A CA 1
ATOM 902 C C . SER A 1 109 ? 43.854 -2.780 -18.592 1.00 48.16 109 SER A C 1
ATOM 904 O O . SER A 1 109 ? 42.628 -2.757 -18.690 1.00 48.16 109 SER A O 1
ATOM 906 N N . SER A 1 110 ? 44.457 -2.637 -17.418 1.00 48.72 110 SER A N 1
ATOM 907 C CA . SER A 1 110 ? 43.792 -2.297 -16.170 1.00 48.72 110 SER A CA 1
ATOM 908 C C . SER A 1 110 ? 43.052 -0.956 -16.278 1.00 48.72 110 SER A C 1
ATOM 910 O O . SER A 1 110 ? 43.653 0.115 -16.278 1.00 48.72 110 SER A O 1
ATOM 912 N N . ARG A 1 111 ? 41.714 -1.027 -16.345 1.00 48.25 111 ARG A N 1
ATOM 913 C CA . ARG A 1 111 ? 40.776 -0.027 -15.779 1.00 48.25 111 ARG A CA 1
ATOM 914 C C . ARG A 1 111 ? 39.316 -0.483 -15.702 1.00 48.25 111 ARG A C 1
ATOM 916 O O . ARG A 1 111 ? 38.515 0.214 -15.092 1.00 48.25 111 ARG A O 1
ATOM 923 N N . ARG A 1 112 ? 38.949 -1.639 -16.262 1.00 54.00 112 ARG A N 1
ATOM 924 C CA . ARG A 1 112 ? 37.613 -2.232 -16.083 1.00 54.00 112 ARG A CA 1
ATOM 925 C C . ARG A 1 112 ? 37.744 -3.597 -15.426 1.00 54.00 112 ARG A C 1
ATOM 927 O O . ARG A 1 112 ? 37.681 -4.622 -16.090 1.00 54.00 112 ARG A O 1
ATOM 934 N N . GLY A 1 113 ? 37.985 -3.592 -14.117 1.00 47.94 113 GLY A N 1
ATOM 935 C CA . GLY A 1 113 ? 37.796 -4.785 -13.299 1.00 47.94 113 GLY A CA 1
ATOM 936 C C . GLY A 1 113 ? 36.316 -5.152 -13.335 1.00 47.94 113 GLY A C 1
ATOM 937 O O . GLY A 1 113 ? 35.507 -4.546 -12.641 1.00 47.94 113 GLY A O 1
ATOM 938 N N . THR A 1 114 ? 35.944 -6.073 -14.219 1.00 54.28 114 THR A N 1
ATOM 939 C CA . THR A 1 114 ? 34.634 -6.721 -14.199 1.00 54.28 114 THR A CA 1
ATOM 940 C C . THR A 1 114 ? 34.615 -7.667 -13.009 1.00 54.28 114 THR A C 1
ATOM 942 O O . THR A 1 114 ? 35.010 -8.826 -13.135 1.00 54.28 114 THR A O 1
ATOM 945 N N . ASP A 1 115 ? 34.206 -7.175 -11.839 1.00 59.66 115 ASP A N 1
ATOM 946 C CA . ASP A 1 115 ? 33.847 -8.068 -10.742 1.00 59.66 115 ASP A CA 1
ATOM 947 C C . ASP A 1 115 ? 32.639 -8.889 -11.197 1.00 59.66 115 ASP A C 1
ATOM 949 O O . ASP A 1 115 ? 31.564 -8.343 -11.461 1.00 59.66 115 ASP A O 1
ATOM 953 N N . SER A 1 116 ? 32.811 -10.212 -11.266 1.00 67.31 116 SER A N 1
ATOM 954 C CA . SER A 1 116 ? 31.737 -11.180 -11.539 1.00 67.31 116 SER A CA 1
ATOM 955 C C . SER A 1 116 ? 30.494 -10.922 -10.674 1.00 67.31 116 SER A C 1
ATOM 957 O O . SER A 1 116 ? 29.372 -11.195 -11.092 1.00 67.31 116 SER A O 1
ATOM 959 N N . THR A 1 117 ? 30.686 -10.344 -9.486 1.00 75.19 117 THR A N 1
ATOM 960 C CA . THR A 1 117 ? 29.636 -9.924 -8.554 1.00 75.19 117 THR A CA 1
ATOM 961 C C . THR A 1 117 ? 28.683 -8.879 -9.146 1.00 75.19 117 THR A C 1
ATOM 963 O O . THR A 1 117 ? 27.470 -9.029 -9.006 1.00 75.19 117 THR A O 1
ATOM 966 N N . TYR A 1 118 ? 29.182 -7.852 -9.850 1.00 87.00 118 TYR A N 1
ATOM 967 C CA . TYR A 1 118 ? 28.310 -6.826 -10.446 1.00 87.00 118 TYR A CA 1
ATOM 968 C C . TYR A 1 118 ? 27.488 -7.377 -11.610 1.00 87.00 118 TYR A C 1
ATOM 970 O O . TYR A 1 118 ? 26.369 -6.922 -11.830 1.00 87.00 118 TYR A O 1
ATOM 978 N N . HIS A 1 119 ? 28.006 -8.380 -12.323 1.00 92.12 119 HIS A N 1
ATOM 979 C CA . HIS A 1 119 ? 27.267 -9.006 -13.414 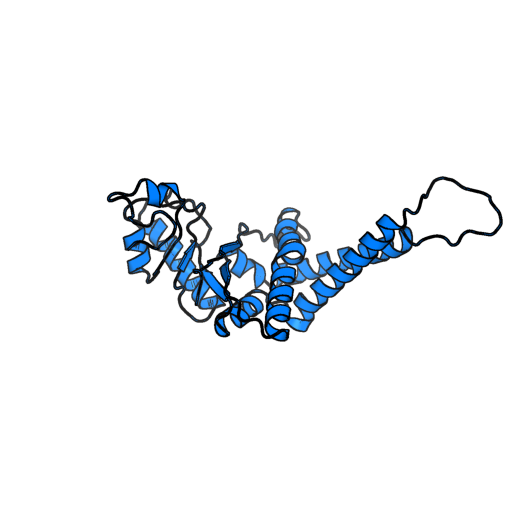1.00 92.12 119 HIS A CA 1
ATOM 980 C C . HIS A 1 119 ? 26.030 -9.758 -12.921 1.00 92.12 119 HIS A C 1
ATOM 982 O O . HIS A 1 119 ? 24.952 -9.614 -13.494 1.00 92.12 119 HIS A O 1
ATOM 988 N N . HIS A 1 120 ? 26.154 -10.505 -11.819 1.00 92.25 120 HIS A N 1
ATOM 989 C CA . HIS A 1 120 ? 25.006 -11.174 -11.205 1.00 92.25 120 HIS A CA 1
ATOM 990 C C . HIS A 1 120 ? 23.947 -10.176 -10.724 1.00 92.25 120 HIS A C 1
ATOM 992 O O . HIS A 1 120 ? 22.760 -10.403 -10.943 1.00 92.25 120 HIS A O 1
ATOM 998 N N . ALA A 1 121 ? 24.365 -9.054 -10.129 1.00 94.31 121 ALA A N 1
ATOM 999 C CA . ALA A 1 121 ? 23.439 -7.996 -9.730 1.00 94.31 121 ALA A CA 1
ATOM 1000 C C . ALA A 1 121 ? 22.732 -7.360 -10.941 1.00 94.31 121 ALA A C 1
ATOM 1002 O O . ALA A 1 121 ? 21.521 -7.162 -10.902 1.00 94.31 121 ALA A O 1
ATOM 1003 N N . ALA A 1 122 ? 23.457 -7.088 -12.032 1.00 95.75 122 ALA A N 1
ATOM 1004 C CA . ALA A 1 122 ? 22.870 -6.537 -13.253 1.00 95.75 122 ALA A CA 1
ATOM 1005 C C . ALA A 1 122 ? 21.823 -7.487 -13.864 1.00 95.75 122 ALA A C 1
ATOM 1007 O O . ALA A 1 122 ? 20.734 -7.044 -14.224 1.00 95.75 122 ALA A O 1
ATOM 1008 N N . LEU A 1 123 ? 22.115 -8.795 -13.912 1.00 96.12 123 LEU A N 1
ATOM 1009 C CA . LEU A 1 123 ? 21.162 -9.817 -14.363 1.00 96.12 123 LEU A CA 1
ATOM 1010 C C . LEU A 1 123 ? 19.912 -9.863 -13.475 1.00 96.12 123 LEU A C 1
ATOM 1012 O O . LEU A 1 123 ? 18.800 -9.861 -13.997 1.00 96.12 123 LEU A O 1
ATOM 1016 N N . MET A 1 124 ? 20.092 -9.843 -12.150 1.00 96.44 124 MET A N 1
ATOM 1017 C CA . MET A 1 124 ? 18.988 -9.818 -11.186 1.00 96.44 124 MET A CA 1
ATOM 1018 C C . MET A 1 124 ? 18.072 -8.604 -11.403 1.00 96.44 124 MET A C 1
ATOM 1020 O O . MET A 1 124 ? 16.853 -8.755 -11.415 1.00 96.44 124 MET A O 1
ATOM 1024 N N . TYR A 1 125 ? 18.629 -7.403 -11.595 1.00 97.50 125 TYR A N 1
ATOM 1025 C CA . TYR A 1 125 ? 17.824 -6.202 -11.847 1.00 97.50 125 TYR A CA 1
ATOM 1026 C C . TYR A 1 125 ? 17.123 -6.237 -13.208 1.00 97.50 125 TYR A C 1
ATOM 1028 O O . TYR A 1 125 ? 15.948 -5.881 -13.286 1.00 97.50 125 TYR A O 1
ATOM 1036 N N . ALA A 1 126 ? 17.793 -6.712 -14.263 1.00 98.00 126 ALA A N 1
ATOM 1037 C CA . ALA A 1 126 ? 17.174 -6.870 -15.579 1.00 98.00 126 ALA A CA 1
ATOM 1038 C C . ALA A 1 126 ? 15.970 -7.828 -15.525 1.00 98.00 126 ALA A C 1
ATOM 1040 O O . ALA A 1 126 ? 14.897 -7.509 -16.047 1.00 98.00 126 ALA A O 1
ATOM 1041 N N . GLU A 1 127 ? 16.115 -8.964 -14.834 1.00 97.88 127 GLU A N 1
ATOM 1042 C CA . GLU A 1 127 ? 15.018 -9.905 -14.593 1.00 97.88 127 GLU A CA 1
ATOM 1043 C C . GLU A 1 127 ? 13.900 -9.257 -13.772 1.00 97.88 127 GLU A C 1
ATOM 1045 O O . GLU A 1 127 ? 12.735 -9.309 -14.168 1.00 97.88 127 GLU A O 1
ATOM 1050 N N . ARG A 1 128 ? 14.245 -8.588 -12.666 1.00 97.81 128 ARG A N 1
ATOM 1051 C CA . ARG A 1 128 ? 13.274 -7.959 -11.766 1.00 97.81 128 ARG A CA 1
ATOM 1052 C C . ARG A 1 128 ? 12.435 -6.892 -12.464 1.00 97.81 128 ARG A C 1
ATOM 1054 O O . ARG A 1 128 ? 11.215 -6.904 -12.317 1.00 97.81 128 ARG A O 1
ATOM 1061 N N . PHE A 1 129 ? 13.046 -5.995 -13.235 1.00 98.62 129 PHE A N 1
ATOM 1062 C CA . PHE A 1 129 ? 12.306 -4.945 -13.943 1.00 98.62 129 PHE A CA 1
ATOM 1063 C C . PHE A 1 129 ? 11.458 -5.514 -15.083 1.00 98.62 129 PHE A C 1
ATOM 1065 O O . PHE A 1 129 ? 10.306 -5.113 -15.251 1.00 98.62 129 PHE A O 1
ATOM 1072 N N . THR A 1 130 ? 11.973 -6.511 -15.808 1.00 98.38 130 THR A N 1
ATOM 1073 C CA . THR A 1 130 ? 11.202 -7.215 -16.846 1.00 98.38 130 THR A CA 1
ATOM 1074 C C . THR A 1 130 ? 9.991 -7.929 -16.241 1.00 98.38 130 THR A C 1
ATOM 1076 O O . THR A 1 130 ? 8.877 -7.818 -16.758 1.00 98.38 130 THR A O 1
ATOM 1079 N N . ARG A 1 131 ? 10.174 -8.605 -15.099 1.00 98.00 131 ARG A N 1
ATOM 1080 C CA . ARG A 1 131 ? 9.086 -9.235 -14.347 1.00 98.00 131 ARG A CA 1
ATOM 1081 C C . ARG A 1 131 ? 8.077 -8.202 -13.864 1.00 98.00 131 ARG A C 1
ATOM 1083 O O . ARG A 1 131 ? 6.880 -8.414 -14.045 1.00 98.00 131 ARG A O 1
ATOM 1090 N N . ALA A 1 132 ? 8.539 -7.082 -13.308 1.00 98.44 132 ALA A N 1
ATOM 1091 C CA . ALA A 1 132 ? 7.655 -6.023 -12.844 1.00 98.44 132 ALA A CA 1
ATOM 1092 C C . ALA A 1 132 ? 6.763 -5.501 -13.979 1.00 98.44 132 ALA A C 1
ATOM 1094 O O . ALA A 1 132 ? 5.552 -5.352 -13.808 1.00 98.44 132 ALA A O 1
ATOM 1095 N N . ARG A 1 133 ? 7.343 -5.329 -15.172 1.00 98.50 133 ARG A N 1
ATOM 1096 C CA . ARG A 1 133 ? 6.625 -4.886 -16.368 1.00 98.50 133 ARG A CA 1
ATOM 1097 C C . ARG A 1 133 ? 5.553 -5.887 -16.788 1.00 98.50 133 ARG A C 1
ATOM 1099 O O . ARG A 1 133 ? 4.412 -5.485 -17.007 1.00 98.50 133 ARG A O 1
ATOM 1106 N N . TYR A 1 134 ? 5.896 -7.176 -16.835 1.00 98.50 134 TYR A N 1
ATOM 1107 C CA . TYR A 1 134 ? 4.953 -8.259 -17.129 1.00 98.50 134 TYR A CA 1
ATOM 1108 C C . TYR A 1 134 ? 3.786 -8.290 -16.131 1.00 98.50 134 TYR A C 1
ATOM 1110 O O . TYR A 1 134 ? 2.620 -8.310 -16.525 1.00 98.50 134 TYR A O 1
ATOM 1118 N N . VAL A 1 135 ? 4.079 -8.253 -14.826 1.00 98.31 135 VAL A N 1
ATOM 1119 C CA . VAL A 1 135 ? 3.046 -8.302 -13.780 1.00 98.31 135 VAL A CA 1
ATOM 1120 C C . VAL A 1 135 ? 2.122 -7.094 -13.879 1.00 98.31 135 VAL A C 1
ATOM 1122 O O . VAL A 1 135 ? 0.901 -7.245 -13.828 1.00 98.31 135 VAL A O 1
ATOM 1125 N N . PHE A 1 136 ? 2.691 -5.901 -14.047 1.00 98.50 136 PHE A N 1
ATOM 1126 C CA . PHE A 1 136 ? 1.918 -4.674 -14.118 1.00 98.50 136 PHE A CA 1
ATOM 1127 C C . PHE A 1 136 ? 1.076 -4.592 -15.392 1.00 98.50 136 PHE A C 1
ATOM 1129 O O . PHE A 1 136 ? -0.139 -4.445 -15.299 1.00 98.50 136 PHE A O 1
ATOM 1136 N N . GLU A 1 137 ? 1.683 -4.680 -16.577 1.00 98.12 137 GLU A N 1
ATOM 1137 C CA . GLU A 1 137 ? 0.987 -4.435 -17.844 1.00 98.12 137 GLU A CA 1
ATOM 1138 C C . GLU A 1 137 ? 0.183 -5.640 -18.332 1.00 98.12 137 GLU A C 1
ATOM 1140 O O . GLU A 1 137 ? -0.984 -5.491 -18.699 1.00 98.12 137 GLU A O 1
ATOM 1145 N N . GLU A 1 138 ? 0.787 -6.824 -18.348 1.00 97.94 138 GLU A N 1
ATOM 1146 C CA . GLU A 1 138 ? 0.202 -7.994 -19.002 1.00 97.94 138 GLU A CA 1
ATOM 1147 C C . GLU A 1 138 ? -0.708 -8.766 -18.047 1.00 97.94 138 GLU A C 1
ATOM 1149 O O . GLU A 1 138 ? -1.855 -9.048 -18.389 1.00 97.94 138 GLU A O 1
ATOM 1154 N N . LYS A 1 139 ? -0.231 -9.068 -16.831 1.00 97.81 139 LYS A N 1
ATOM 1155 C CA . LYS A 1 139 ? -0.962 -9.909 -15.867 1.00 97.81 139 LYS A CA 1
ATOM 1156 C C . LYS A 1 139 ? -2.123 -9.175 -15.192 1.00 97.81 139 LYS A C 1
ATOM 1158 O O . LYS A 1 139 ? -3.190 -9.758 -15.017 1.00 97.81 139 LYS A O 1
ATOM 1163 N N . TYR A 1 140 ? -1.914 -7.919 -14.793 1.00 98.06 140 TYR A N 1
ATOM 1164 C CA . TYR A 1 140 ? -2.904 -7.124 -14.054 1.00 98.06 140 TYR A CA 1
ATOM 1165 C C . TYR A 1 140 ? -3.419 -5.894 -14.811 1.00 98.06 140 TYR A C 1
ATOM 1167 O O . TYR A 1 140 ? -4.143 -5.083 -14.230 1.00 98.06 140 TYR A O 1
ATOM 1175 N N . HIS A 1 141 ? -3.098 -5.754 -16.101 1.00 97.88 141 HIS A N 1
ATOM 1176 C CA . HIS A 1 141 ? -3.655 -4.717 -16.981 1.00 97.88 141 HIS A CA 1
ATOM 1177 C C . HIS A 1 141 ? -3.554 -3.298 -16.404 1.00 97.88 141 HIS A C 1
ATOM 1179 O O . HIS A 1 141 ? -4.496 -2.507 -16.465 1.00 97.88 141 HIS A O 1
ATOM 1185 N N . ARG A 1 142 ? -2.391 -2.994 -15.820 1.00 97.75 142 ARG A N 1
ATOM 1186 C CA . ARG A 1 142 ? -2.020 -1.724 -15.180 1.00 97.75 142 ARG A CA 1
ATOM 1187 C C . ARG A 1 142 ? -2.863 -1.372 -13.949 1.00 97.75 142 ARG A C 1
ATOM 1189 O O . ARG A 1 142 ? -2.821 -0.239 -13.486 1.00 97.75 142 ARG A O 1
ATOM 1196 N N . ASN A 1 143 ? -3.612 -2.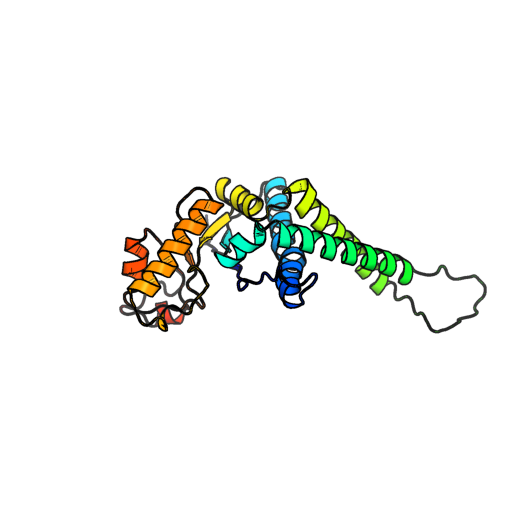323 -13.385 1.00 96.88 143 ASN A N 1
ATOM 1197 C CA . ASN A 1 143 ? -4.537 -2.084 -12.280 1.00 96.88 143 ASN A CA 1
ATOM 1198 C C . ASN A 1 143 ? -4.132 -2.851 -11.010 1.00 96.88 143 ASN A C 1
ATOM 1200 O O . ASN A 1 143 ? -4.608 -3.952 -10.727 1.00 96.88 143 ASN A O 1
ATOM 1204 N N . LEU A 1 144 ? -3.272 -2.231 -10.197 1.00 97.69 144 LEU A N 1
ATOM 1205 C CA . LEU A 1 144 ? -2.826 -2.812 -8.924 1.00 97.69 144 LEU A CA 1
ATOM 1206 C C . LEU A 1 144 ? -3.945 -2.895 -7.880 1.00 97.69 144 LEU A C 1
ATOM 1208 O O . LEU A 1 144 ? -3.973 -3.831 -7.083 1.00 97.69 144 LEU A O 1
ATOM 1212 N N . VAL A 1 145 ? -4.906 -1.967 -7.899 1.00 98.06 145 VAL A N 1
ATOM 1213 C CA . VAL A 1 145 ? -6.081 -2.030 -7.013 1.00 98.06 145 VAL A CA 1
ATOM 1214 C C . VAL A 1 145 ? -6.867 -3.314 -7.270 1.00 98.06 145 VAL A C 1
ATOM 1216 O O . VAL A 1 145 ? -7.255 -4.002 -6.324 1.00 98.06 145 VAL A O 1
ATOM 1219 N N . PHE A 1 146 ? -7.042 -3.687 -8.539 1.00 97.69 146 PHE A N 1
ATOM 1220 C CA . PHE A 1 146 ? -7.668 -4.950 -8.914 1.00 97.69 146 PHE A CA 1
ATOM 1221 C C . PHE A 1 146 ? -6.869 -6.165 -8.417 1.00 97.69 146 PHE A C 1
ATOM 1223 O O . PHE A 1 146 ? -7.475 -7.110 -7.909 1.00 97.69 146 PHE A O 1
ATOM 1230 N N . ALA A 1 147 ? -5.532 -6.125 -8.477 1.00 98.06 147 ALA A N 1
ATOM 1231 C CA . ALA A 1 147 ? -4.681 -7.184 -7.930 1.00 98.06 147 ALA A CA 1
ATOM 1232 C C . ALA A 1 147 ? -4.934 -7.407 -6.428 1.00 98.06 147 ALA A C 1
ATOM 1234 O O . ALA A 1 147 ? -5.263 -8.515 -6.004 1.00 98.06 147 ALA A O 1
ATOM 1235 N N . PHE A 1 148 ? -4.888 -6.346 -5.619 1.00 98.69 148 PHE A N 1
ATOM 1236 C CA . PHE A 1 148 ? -5.158 -6.452 -4.180 1.00 98.69 148 PHE A CA 1
ATOM 1237 C C . PHE A 1 148 ? -6.612 -6.835 -3.877 1.00 98.69 148 PHE A C 1
ATOM 1239 O O . PHE A 1 148 ? -6.870 -7.631 -2.969 1.00 98.69 148 PHE A O 1
ATOM 1246 N N . LYS A 1 149 ? -7.572 -6.344 -4.672 1.00 98.62 149 LYS A N 1
ATOM 1247 C CA . LYS A 1 149 ? -8.983 -6.734 -4.564 1.00 98.62 149 LYS A CA 1
ATOM 1248 C C . LYS A 1 149 ? -9.179 -8.234 -4.808 1.00 98.62 149 LYS A C 1
ATOM 1250 O O . LYS A 1 149 ? -9.904 -8.860 -4.039 1.00 98.62 149 LYS A O 1
ATOM 1255 N N . LYS A 1 150 ? -8.518 -8.825 -5.812 1.00 98.38 150 LYS A N 1
ATOM 1256 C CA . LYS A 1 150 ? -8.546 -10.278 -6.073 1.00 98.38 150 LYS A CA 1
ATOM 1257 C C . LYS A 1 150 ? -8.165 -11.060 -4.814 1.00 98.38 150 LYS A C 1
ATOM 1259 O O . LYS A 1 150 ? -8.923 -11.928 -4.387 1.00 98.38 150 LYS A O 1
ATOM 1264 N N . PHE A 1 151 ? -7.032 -10.738 -4.184 1.00 98.62 151 PHE A N 1
ATOM 1265 C CA . PHE A 1 151 ? -6.596 -11.425 -2.958 1.00 98.62 151 PHE A CA 1
ATOM 1266 C C . PHE A 1 151 ? -7.571 -11.228 -1.792 1.00 98.62 151 PHE A C 1
ATOM 1268 O O . PHE A 1 151 ? -7.752 -12.133 -0.971 1.00 98.62 151 PHE A O 1
ATOM 1275 N N . GLN A 1 152 ? -8.232 -10.070 -1.743 1.00 98.56 152 GLN A N 1
ATOM 1276 C CA . GLN A 1 152 ? -9.257 -9.785 -0.751 1.00 98.56 152 GLN A CA 1
ATOM 1277 C C . GLN A 1 152 ? -10.537 -10.595 -0.944 1.00 98.56 152 GLN A C 1
ATOM 1279 O O . GLN A 1 152 ? -11.165 -11.041 0.019 1.00 98.56 152 GLN A O 1
ATOM 1284 N N . ASP A 1 153 ? -10.958 -10.784 -2.186 1.00 98.38 153 ASP A N 1
ATOM 1285 C CA . ASP A 1 153 ? -12.152 -11.561 -2.507 1.00 98.38 153 ASP A CA 1
ATOM 1286 C C . ASP A 1 153 ? -11.920 -13.062 -2.289 1.00 98.38 153 ASP A C 1
ATOM 1288 O O . ASP A 1 153 ? -12.835 -13.770 -1.877 1.00 98.38 153 ASP A O 1
ATOM 1292 N N . LEU A 1 154 ? -10.674 -13.522 -2.445 1.00 98.19 154 LEU A N 1
ATOM 1293 C CA . LEU A 1 154 ? -10.232 -14.871 -2.075 1.00 98.19 154 LEU A CA 1
ATOM 1294 C C . LEU A 1 154 ? -10.068 -15.077 -0.556 1.00 98.19 154 LEU A C 1
ATOM 1296 O O . LEU A 1 154 ? -9.781 -16.189 -0.115 1.00 98.19 154 LEU A O 1
ATOM 1300 N N . GLY A 1 155 ? -10.215 -14.022 0.255 1.00 97.88 155 GLY A N 1
ATOM 1301 C CA . GLY A 1 155 ? -10.097 -14.088 1.715 1.00 97.88 155 GLY A CA 1
ATOM 1302 C C . G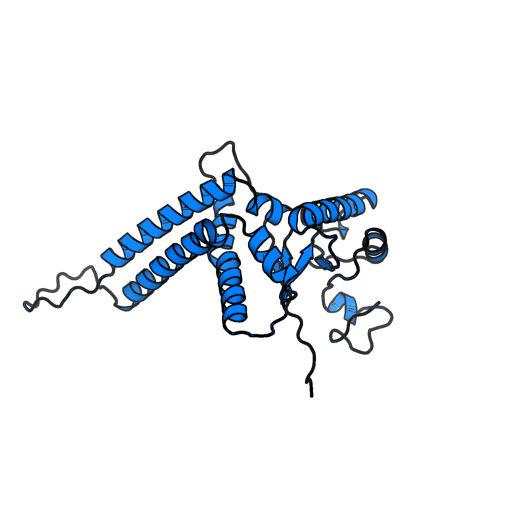LY A 1 155 ? -8.669 -14.278 2.240 1.00 97.88 155 GLY A C 1
ATOM 1303 O O . GLY A 1 155 ? -8.498 -14.645 3.403 1.00 97.88 155 GLY A O 1
ATOM 1304 N N . LYS A 1 156 ? -7.645 -14.046 1.407 1.00 98.38 156 LYS A N 1
ATOM 1305 C CA . LYS A 1 156 ? -6.224 -14.159 1.789 1.00 98.38 156 LYS A CA 1
ATOM 1306 C C . LYS A 1 156 ? -5.638 -12.838 2.285 1.00 98.38 156 LYS A C 1
ATOM 1308 O O . LYS A 1 156 ? -4.771 -12.831 3.157 1.00 98.38 156 LYS A O 1
ATOM 1313 N N . LEU A 1 157 ? -6.144 -11.727 1.758 1.00 98.56 157 LEU A N 1
ATOM 1314 C CA . LEU A 1 157 ? -5.794 -10.371 2.170 1.00 98.56 157 LEU A CA 1
ATOM 1315 C C . LEU A 1 157 ? -7.020 -9.696 2.796 1.00 98.56 157 LEU A C 1
ATOM 1317 O O . LEU A 1 157 ? -8.113 -9.790 2.256 1.00 98.56 157 LEU A O 1
ATOM 1321 N N . GLU A 1 158 ? -6.867 -8.989 3.906 1.00 98.44 158 GLU A N 1
ATOM 1322 C CA . GLU A 1 158 ? -7.863 -8.019 4.370 1.00 98.44 158 GLU A CA 1
ATOM 1323 C C . GLU A 1 158 ? -7.349 -6.624 4.023 1.00 98.44 158 GLU A C 1
ATOM 1325 O O . GLU A 1 158 ? -6.377 -6.165 4.629 1.00 98.44 158 GLU A O 1
ATOM 1330 N N . VAL A 1 159 ? -7.978 -5.949 3.054 1.00 98.75 159 VAL A N 1
ATOM 1331 C CA . VAL A 1 159 ? -7.642 -4.553 2.760 1.00 98.75 159 VAL A CA 1
ATOM 1332 C C . VAL A 1 159 ? -8.485 -3.648 3.645 1.00 98.75 159 VAL A C 1
ATOM 1334 O O . VAL A 1 159 ? -9.712 -3.739 3.659 1.00 98.75 159 VAL A O 1
ATOM 1337 N N . ILE A 1 160 ? -7.837 -2.743 4.366 1.00 98.81 160 ILE A N 1
ATOM 1338 C CA . ILE A 1 160 ? -8.495 -1.717 5.179 1.00 98.81 160 ILE A CA 1
ATOM 1339 C C . ILE A 1 160 ? -8.244 -0.325 4.599 1.00 98.81 160 ILE A C 1
ATOM 1341 O O . ILE A 1 160 ? -7.294 -0.108 3.846 1.00 98.81 160 ILE A O 1
ATOM 1345 N N . THR A 1 161 ? -9.099 0.634 4.949 1.00 98.69 161 THR A N 1
ATOM 1346 C CA . THR A 1 161 ? -8.940 2.025 4.497 1.00 98.69 161 THR A CA 1
ATOM 1347 C C . THR A 1 161 ? -8.038 2.826 5.442 1.00 98.69 161 THR A C 1
ATOM 1349 O O . THR A 1 161 ? -7.628 2.347 6.495 1.00 98.69 161 THR A O 1
ATOM 1352 N N . CYS A 1 162 ? -7.767 4.078 5.090 1.00 98.62 162 CYS A N 1
ATOM 1353 C CA . CYS A 1 162 ? -7.293 5.139 5.983 1.00 98.62 162 CYS A CA 1
ATOM 1354 C C . CYS A 1 162 ? -8.202 6.367 5.818 1.00 98.62 162 CYS A C 1
ATOM 1356 O O . CYS A 1 162 ? -9.054 6.357 4.933 1.00 98.62 162 CYS A O 1
ATOM 1358 N N . ALA A 1 163 ? -8.039 7.410 6.632 1.00 98.12 163 ALA A N 1
ATOM 1359 C CA . ALA A 1 163 ? -8.651 8.716 6.384 1.00 98.12 163 ALA A CA 1
ATOM 1360 C C . ALA A 1 163 ? -8.253 9.276 4.997 1.00 98.12 163 ALA A C 1
ATOM 1362 O O . ALA A 1 163 ? -7.180 8.960 4.478 1.00 98.12 163 ALA A O 1
ATOM 1363 N N . ALA A 1 164 ? -9.128 10.085 4.387 1.00 98.00 164 ALA A N 1
ATOM 1364 C CA . ALA A 1 164 ? -9.080 10.432 2.961 1.00 98.00 164 ALA A CA 1
ATOM 1365 C C . ALA A 1 164 ? -7.748 11.002 2.461 1.00 98.00 164 ALA A C 1
ATOM 1367 O O . ALA A 1 164 ? -7.358 10.713 1.336 1.00 98.00 164 ALA A O 1
ATOM 1368 N N . THR A 1 165 ? -7.046 11.787 3.272 1.00 97.81 165 THR A N 1
ATOM 1369 C CA . THR A 1 165 ? -5.750 12.375 2.894 1.00 97.81 165 THR A CA 1
ATOM 1370 C C . THR A 1 165 ? -4.648 12.056 3.896 1.00 97.81 165 THR A C 1
ATOM 1372 O O . THR A 1 165 ? -3.686 12.807 3.987 1.00 97.81 165 THR A O 1
ATOM 1375 N N . HIS A 1 166 ? -4.821 10.990 4.689 1.00 98.38 166 HIS A N 1
ATOM 1376 C CA . HIS A 1 166 ? -3.923 10.644 5.800 1.00 98.38 166 HIS A CA 1
ATOM 1377 C C . HIS A 1 166 ? -3.649 11.816 6.783 1.00 98.38 166 HIS A C 1
ATOM 1379 O O . HIS A 1 166 ? -2.521 12.038 7.204 1.00 98.38 166 HIS A O 1
ATOM 1385 N N . PRO A 1 167 ? -4.653 12.630 7.176 1.00 97.50 167 PRO A N 1
ATOM 1386 C CA . PRO A 1 167 ? -4.413 13.686 8.153 1.00 97.50 167 PRO A CA 1
ATOM 1387 C C . PRO A 1 167 ? -4.150 13.103 9.543 1.00 97.50 167 PRO A C 1
ATOM 1389 O O . PRO A 1 167 ? -4.786 12.127 9.952 1.00 97.50 167 PRO A O 1
ATOM 1392 N N . PHE A 1 168 ? -3.329 13.797 10.328 1.00 97.19 168 PHE A N 1
ATOM 1393 C CA . PHE A 1 168 ? -3.238 13.571 11.766 1.00 97.19 168 PHE A CA 1
ATOM 1394 C C . PHE A 1 168 ? -4.548 14.020 12.439 1.00 97.19 168 PHE A C 1
ATOM 1396 O O . PHE A 1 168 ? -4.725 15.189 12.784 1.00 97.19 168 PHE A O 1
ATOM 1403 N N . LEU A 1 169 ? -5.502 13.091 12.574 1.00 95.75 169 LEU A N 1
ATOM 1404 C CA . LEU A 1 169 ? -6.876 13.374 13.012 1.00 95.75 169 LEU A CA 1
ATOM 1405 C C . LEU A 1 169 ? -6.983 14.185 14.317 1.00 95.75 169 LEU A C 1
ATOM 1407 O O . LEU A 1 169 ? -7.847 15.062 14.353 1.00 95.75 169 LEU A O 1
ATOM 1411 N N . PRO A 1 170 ? -6.138 13.979 15.352 1.00 95.25 170 PRO A N 1
ATOM 1412 C CA . PRO A 1 170 ? -6.204 14.788 16.571 1.00 95.25 170 PRO A CA 1
ATOM 1413 C C . PRO A 1 170 ? -5.964 16.293 16.368 1.00 95.25 170 PRO A C 1
ATOM 1415 O O . PRO A 1 170 ? -6.310 17.077 17.246 1.00 95.25 170 PRO A O 1
ATOM 1418 N N . PHE A 1 171 ? -5.371 16.714 15.245 1.00 94.62 171 PHE A N 1
ATOM 1419 C CA . PHE A 1 171 ? -5.147 18.132 14.929 1.00 94.62 171 PHE A CA 1
ATOM 1420 C C . PHE A 1 171 ? -6.256 18.754 14.080 1.00 94.62 171 PHE A C 1
ATOM 1422 O O . PHE A 1 171 ? -6.229 19.958 13.817 1.00 94.62 171 PHE A O 1
ATOM 1429 N N . LEU A 1 172 ? -7.247 17.972 13.652 1.00 93.00 172 LEU A N 1
ATOM 1430 C CA . LEU A 1 172 ? -8.404 18.530 12.966 1.00 93.00 172 LEU A CA 1
ATOM 1431 C C . LEU A 1 172 ? -9.313 19.230 13.978 1.00 93.00 172 LEU A C 1
ATOM 1433 O O . LEU A 1 172 ? -9.765 18.637 14.953 1.00 93.00 172 LEU A O 1
ATOM 1437 N N . VAL A 1 173 ? -9.584 20.509 13.718 1.00 87.50 173 VAL A N 1
ATOM 1438 C CA . VAL A 1 173 ? -10.275 21.406 14.657 1.00 87.50 173 VAL A CA 1
ATOM 1439 C C . VAL A 1 173 ? -11.738 21.014 14.872 1.00 87.50 173 VAL A C 1
ATOM 1441 O O . VAL A 1 173 ? -12.261 21.188 15.971 1.00 87.50 173 VAL A O 1
ATOM 1444 N N . THR A 1 174 ? -12.416 20.505 13.838 1.00 93.75 174 THR A N 1
ATOM 1445 C CA . THR A 1 174 ? -13.861 20.255 13.883 1.00 93.75 174 THR A CA 1
ATOM 1446 C C . THR A 1 174 ? -14.201 18.765 13.764 1.00 93.75 174 THR A C 1
ATOM 1448 O O . THR A 1 174 ? -13.629 18.063 12.919 1.00 93.75 174 THR A O 1
ATOM 1451 N N . PRO A 1 175 ? -15.170 18.256 14.553 1.00 93.25 175 PRO A N 1
ATOM 1452 C CA . PRO A 1 175 ? -15.688 16.895 14.397 1.00 93.25 175 PRO A CA 1
ATOM 1453 C C . PRO A 1 175 ? -16.207 16.615 12.981 1.00 93.25 175 PRO A C 1
ATOM 1455 O O . PRO A 1 175 ? -16.068 15.506 12.470 1.00 93.25 175 PRO A O 1
ATOM 1458 N N . GLU A 1 176 ? -16.758 17.626 12.311 1.00 95.94 176 GLU A N 1
ATOM 1459 C CA . GLU A 1 176 ? -17.249 17.532 10.939 1.00 95.94 176 GLU A CA 1
ATOM 1460 C C . GLU A 1 176 ? -16.112 17.260 9.947 1.00 95.94 176 GLU A C 1
ATOM 1462 O O . GLU A 1 176 ? -16.296 16.464 9.026 1.00 95.94 176 GLU A O 1
ATOM 1467 N N . ALA A 1 177 ? -14.928 17.855 10.145 1.00 96.50 177 ALA A N 1
ATOM 1468 C CA . ALA A 1 177 ? -13.759 17.591 9.305 1.00 96.50 177 ALA A CA 1
ATOM 1469 C C . ALA A 1 177 ? -13.252 16.151 9.480 1.00 96.50 177 ALA A C 1
ATOM 1471 O O . ALA A 1 177 ? -12.953 15.475 8.493 1.00 96.50 177 ALA A O 1
ATOM 1472 N N . ILE A 1 178 ? -13.222 15.652 10.720 1.00 96.50 178 ILE A N 1
ATOM 1473 C CA . ILE A 1 178 ? -12.876 14.256 11.028 1.00 96.50 178 ILE A CA 1
ATOM 1474 C C . ILE A 1 178 ? -13.876 13.307 10.357 1.00 96.50 178 ILE A C 1
ATOM 1476 O O . ILE A 1 178 ? -13.486 12.385 9.634 1.00 96.50 178 ILE A O 1
ATOM 1480 N N . ARG A 1 179 ? -15.177 13.569 10.523 1.00 97.06 179 ARG A N 1
ATOM 1481 C CA . ARG A 1 179 ? -16.242 12.773 9.906 1.00 97.06 179 ARG A CA 1
ATOM 1482 C C . ARG A 1 179 ? -16.155 12.792 8.380 1.00 97.06 179 ARG A C 1
ATOM 1484 O O . ARG A 1 179 ? -16.314 11.741 7.760 1.00 97.06 179 ARG A O 1
ATOM 1491 N N . ALA A 1 180 ? -15.878 13.947 7.776 1.00 97.38 180 ALA A N 1
ATOM 1492 C CA . ALA A 1 180 ? -15.710 14.081 6.331 1.00 97.38 180 ALA A CA 1
ATOM 1493 C C . ALA A 1 180 ? -14.540 13.229 5.818 1.00 97.38 180 ALA A C 1
ATOM 1495 O O . ALA A 1 180 ? -14.704 12.486 4.852 1.00 97.38 180 ALA A O 1
ATOM 1496 N N . GLN A 1 181 ? -13.395 13.256 6.505 1.00 98.19 181 GLN A N 1
ATOM 1497 C CA . GLN A 1 181 ? -12.220 12.449 6.161 1.00 98.19 181 GLN A CA 1
ATOM 1498 C C . GLN A 1 181 ? -12.519 10.943 6.160 1.00 98.19 181 GLN A C 1
ATOM 1500 O O . GLN A 1 181 ? -12.105 10.230 5.244 1.00 98.19 181 GLN A O 1
ATOM 1505 N N . ILE A 1 182 ? -13.278 10.452 7.142 1.00 98.00 182 ILE A N 1
ATOM 1506 C CA . ILE A 1 182 ? -13.646 9.031 7.230 1.00 98.00 182 ILE A CA 1
ATOM 1507 C C . ILE A 1 182 ? -14.749 8.677 6.211 1.00 98.00 182 ILE A C 1
ATOM 1509 O O . ILE A 1 182 ? -14.714 7.612 5.592 1.00 98.00 182 ILE A O 1
ATOM 1513 N N . ALA A 1 183 ? -15.725 9.562 5.987 1.00 98.25 183 ALA A N 1
ATOM 1514 C CA . ALA A 1 183 ? -16.817 9.329 5.038 1.00 98.25 183 ALA A CA 1
ATOM 1515 C C . ALA A 1 183 ? -16.334 9.307 3.575 1.00 98.25 183 ALA A C 1
ATOM 1517 O O . ALA A 1 183 ? -16.740 8.438 2.793 1.00 98.25 183 ALA A O 1
ATOM 1518 N N . VAL A 1 184 ? -15.429 10.221 3.211 1.00 98.50 184 VAL A N 1
ATOM 1519 C CA . VAL A 1 184 ? -14.786 10.238 1.889 1.00 98.50 184 VAL A CA 1
ATOM 1520 C C . VAL A 1 184 ? -13.942 8.982 1.702 1.00 98.50 184 VAL A C 1
ATOM 1522 O O . VAL A 1 184 ? -14.067 8.318 0.675 1.00 98.50 184 VAL A O 1
ATOM 1525 N N . ALA A 1 185 ? -13.166 8.589 2.715 1.00 98.44 185 ALA A N 1
ATOM 1526 C CA . ALA A 1 185 ? -12.407 7.343 2.693 1.00 98.44 185 ALA A CA 1
ATOM 1527 C C . ALA A 1 185 ? -13.287 6.107 2.466 1.00 98.44 185 ALA A C 1
ATOM 1529 O O . ALA A 1 185 ? -12.977 5.271 1.624 1.00 98.44 185 ALA A O 1
ATOM 1530 N N . LYS A 1 186 ? -14.426 6.010 3.161 1.00 98.44 186 LYS A N 1
ATOM 1531 C CA . LYS A 1 186 ? -15.395 4.924 2.963 1.00 98.44 186 LYS A CA 1
ATOM 1532 C C . LYS A 1 186 ? -15.927 4.883 1.529 1.00 98.44 186 LYS A C 1
ATOM 1534 O O . LYS A 1 186 ? -16.042 3.800 0.950 1.00 98.44 186 LYS A O 1
ATOM 1539 N N . THR A 1 187 ? -16.246 6.045 0.963 1.00 98.69 187 THR A N 1
ATOM 1540 C CA . THR A 1 187 ? -16.721 6.163 -0.424 1.00 98.69 187 THR A CA 1
ATOM 1541 C C . THR A 1 187 ? -15.639 5.732 -1.411 1.00 98.69 187 THR A C 1
ATOM 1543 O O . THR A 1 187 ? -15.904 4.913 -2.288 1.00 98.69 187 THR A O 1
ATOM 1546 N N . ASN A 1 188 ? -14.409 6.217 -1.223 1.00 98.81 188 ASN A N 1
ATOM 1547 C CA . ASN A 1 188 ? -13.250 5.845 -2.029 1.00 98.81 188 ASN A CA 1
ATOM 1548 C C . ASN A 1 188 ? -12.972 4.335 -1.965 1.00 98.81 188 ASN A C 1
ATOM 1550 O O . ASN A 1 188 ? -12.884 3.677 -2.997 1.00 98.81 188 ASN A O 1
ATOM 1554 N N . TYR A 1 189 ? -12.932 3.759 -0.765 1.00 98.81 189 TYR A N 1
ATOM 1555 C CA . TYR A 1 189 ? -12.733 2.325 -0.597 1.00 98.81 189 TYR A CA 1
ATOM 1556 C C . TYR A 1 189 ? -13.845 1.523 -1.289 1.00 98.81 189 TYR A C 1
ATOM 1558 O O . TYR A 1 189 ? -13.568 0.561 -1.998 1.00 98.81 189 TYR A O 1
ATOM 1566 N N . THR A 1 190 ? -15.109 1.938 -1.151 1.00 98.62 190 THR A N 1
ATOM 1567 C CA . THR A 1 190 ? -16.238 1.243 -1.794 1.00 98.62 190 THR A CA 1
ATOM 1568 C C . THR A 1 190 ? -16.153 1.316 -3.321 1.00 98.62 190 THR A C 1
ATOM 1570 O O . THR A 1 190 ? -16.405 0.309 -3.981 1.00 98.62 190 THR A O 1
ATOM 1573 N N . LYS A 1 191 ? -15.744 2.467 -3.880 1.00 98.56 191 LYS A N 1
ATOM 1574 C CA . LYS A 1 191 ? -15.473 2.650 -5.320 1.00 98.56 191 LYS A CA 1
ATOM 1575 C C . LYS A 1 191 ? -14.459 1.622 -5.838 1.00 98.56 191 LYS A C 1
ATOM 1577 O O . LYS A 1 191 ? -14.664 1.071 -6.914 1.00 98.56 191 LYS A O 1
ATOM 1582 N N . HIS A 1 192 ? -13.399 1.355 -5.077 1.00 98.62 192 HIS A N 1
ATOM 1583 C CA . HIS A 1 192 ? -12.269 0.522 -5.509 1.00 98.62 192 HIS A CA 1
ATOM 1584 C C . HIS A 1 192 ? -12.422 -0.969 -5.191 1.00 98.62 192 HIS A C 1
ATOM 1586 O O . HIS A 1 192 ? -12.054 -1.819 -5.999 1.00 98.62 192 HIS A O 1
ATOM 1592 N N . PHE A 1 193 ? -13.003 -1.308 -4.039 1.00 98.50 193 PHE A N 1
ATOM 1593 C CA . PHE A 1 193 ? -13.091 -2.686 -3.541 1.00 98.50 193 PHE A CA 1
ATOM 1594 C C . PHE A 1 193 ? -14.507 -3.275 -3.599 1.00 98.50 193 PHE A C 1
ATOM 1596 O O . PHE A 1 193 ? -14.685 -4.459 -3.312 1.00 98.50 193 PHE A O 1
ATOM 1603 N N . GLY A 1 194 ? -15.519 -2.491 -3.990 1.00 98.12 194 GLY A N 1
ATOM 1604 C CA . GLY A 1 194 ? -16.895 -2.957 -4.214 1.00 98.12 194 GLY A CA 1
ATOM 1605 C C . GLY A 1 194 ? -17.689 -3.297 -2.946 1.00 98.12 194 GLY A C 1
ATOM 1606 O O . GLY A 1 194 ? -18.798 -3.817 -3.035 1.00 98.12 194 GLY A O 1
ATOM 1607 N N . ARG A 1 195 ? -17.141 -3.018 -1.760 1.00 97.62 195 ARG A N 1
ATOM 1608 C CA . ARG A 1 195 ? -17.779 -3.223 -0.450 1.00 97.62 195 ARG A CA 1
ATOM 1609 C C . ARG A 1 195 ? -17.313 -2.151 0.537 1.00 97.62 195 ARG A C 1
ATOM 1611 O O . ARG A 1 195 ? -16.242 -1.590 0.326 1.00 97.62 195 ARG A O 1
ATOM 1618 N N . PRO A 1 196 ? -18.069 -1.856 1.609 1.00 98.12 196 PRO A N 1
ATOM 1619 C CA . PRO A 1 196 ? -17.598 -0.943 2.646 1.00 98.12 196 PRO A CA 1
ATOM 1620 C C . PRO A 1 196 ? -16.403 -1.540 3.420 1.00 98.12 196 PRO A C 1
ATOM 1622 O O . PRO A 1 196 ? -16.385 -2.752 3.658 1.00 98.12 196 PRO A O 1
ATOM 1625 N N . PRO A 1 197 ? -15.433 -0.712 3.857 1.00 98.19 197 PRO A N 1
ATOM 1626 C CA . PRO A 1 197 ? -14.302 -1.170 4.655 1.00 98.19 197 PRO A CA 1
ATOM 1627 C C . PRO A 1 197 ? -14.761 -1.596 6.050 1.00 98.19 197 PRO A C 1
ATOM 1629 O O . PRO A 1 197 ? -15.620 -0.953 6.658 1.00 98.19 197 PRO A O 1
ATOM 1632 N N . ARG A 1 198 ? -14.164 -2.672 6.573 1.00 98.19 198 ARG A N 1
ATOM 1633 C CA . ARG A 1 198 ? -14.409 -3.134 7.950 1.00 98.19 198 ARG A CA 1
ATOM 1634 C C . ARG A 1 198 ? -13.435 -2.516 8.941 1.00 98.19 198 ARG A C 1
ATOM 1636 O O . ARG A 1 198 ? -13.847 -2.177 10.045 1.00 98.19 198 ARG A O 1
ATOM 1643 N N . GLY A 1 199 ? -12.172 -2.386 8.554 1.00 98.56 199 GLY A N 1
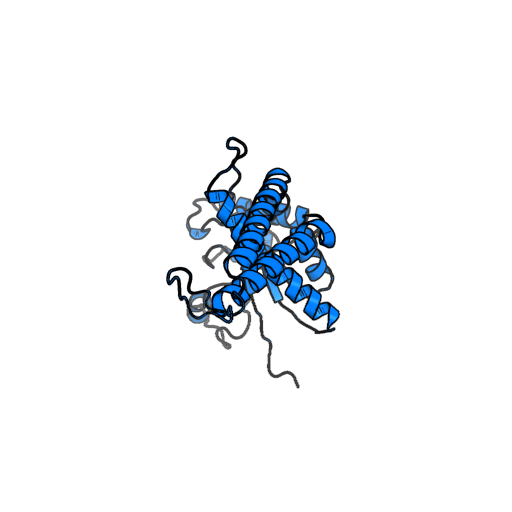ATOM 1644 C CA . GLY A 1 199 ? -11.129 -1.768 9.362 1.00 98.56 199 GLY A CA 1
ATOM 1645 C C . GLY A 1 199 ? -10.689 -0.415 8.820 1.00 98.56 199 GLY A C 1
ATOM 1646 O O . GLY A 1 199 ? -10.922 -0.088 7.651 1.00 98.56 199 GLY A O 1
ATOM 1647 N N . ILE A 1 200 ? -10.002 0.346 9.666 1.00 98.75 200 ILE A N 1
ATOM 1648 C CA . ILE A 1 200 ? -9.290 1.564 9.281 1.00 98.75 200 ILE A CA 1
ATOM 1649 C C . ILE A 1 200 ? -7.905 1.600 9.932 1.00 98.75 200 ILE A C 1
ATOM 1651 O O . ILE A 1 200 ? -7.741 1.247 11.098 1.00 98.75 200 ILE A O 1
ATOM 1655 N N . TRP A 1 201 ? -6.910 2.060 9.186 1.00 98.75 201 TRP A N 1
ATOM 1656 C CA . TRP A 1 201 ? -5.653 2.543 9.737 1.00 98.75 201 TRP A CA 1
ATOM 1657 C C . TRP A 1 201 ? -5.777 4.042 10.017 1.00 98.75 201 TRP A C 1
ATOM 1659 O O . TRP A 1 201 ? -6.071 4.822 9.107 1.00 98.75 201 TRP A O 1
ATOM 1669 N N . LEU A 1 202 ? -5.573 4.454 11.266 1.00 98.31 202 LEU A N 1
ATOM 1670 C CA . LEU A 1 202 ? -5.490 5.871 11.620 1.00 98.31 202 LEU A CA 1
ATOM 1671 C C . LEU A 1 202 ? -4.087 6.362 11.261 1.00 98.31 202 LEU A C 1
ATOM 1673 O O . LEU A 1 202 ? -3.121 5.688 11.604 1.00 98.31 202 LEU A O 1
ATOM 1677 N N . ALA A 1 203 ? -3.971 7.504 10.578 1.00 97.75 203 ALA A N 1
ATOM 1678 C CA . ALA A 1 203 ? -2.667 8.100 10.282 1.00 97.75 203 ALA A CA 1
ATOM 1679 C C . ALA A 1 203 ? -1.850 8.208 11.577 1.00 97.75 203 ALA A C 1
ATOM 1681 O O . ALA A 1 203 ? -2.365 8.706 12.578 1.00 97.75 203 ALA A O 1
ATOM 1682 N N . GLU A 1 204 ? -0.630 7.672 11.575 1.00 97.56 204 GLU A N 1
ATOM 1683 C CA . GLU A 1 204 ? 0.255 7.599 12.749 1.00 97.56 204 GLU A CA 1
ATOM 1684 C C . GLU A 1 204 ? -0.329 6.896 13.986 1.00 97.56 204 GLU A C 1
ATOM 1686 O O . GLU A 1 204 ? 0.053 7.203 15.115 1.00 97.56 204 GLU A O 1
ATOM 1691 N N . CYS A 1 205 ? -1.302 5.989 13.810 1.00 97.50 205 CYS A N 1
ATOM 1692 C CA . CYS A 1 205 ? -2.082 5.418 14.918 1.00 97.50 205 CYS A CA 1
ATOM 1693 C C . CYS A 1 205 ? -2.665 6.503 15.850 1.00 97.50 205 CYS A C 1
ATOM 1695 O O . CYS A 1 205 ? -2.889 6.266 17.041 1.00 97.50 205 CYS A O 1
ATOM 1697 N N . ALA A 1 206 ? -2.901 7.704 15.310 1.00 96.44 206 ALA A N 1
ATOM 1698 C CA . ALA A 1 206 ? -3.227 8.894 16.073 1.00 96.44 206 ALA A CA 1
ATOM 1699 C C . ALA A 1 206 ? -4.678 8.842 16.553 1.00 96.44 206 ALA A C 1
ATOM 1701 O O . ALA A 1 206 ? -5.624 9.185 15.837 1.00 96.44 206 ALA A O 1
ATOM 1702 N N . TYR A 1 207 ? -4.839 8.391 17.790 1.00 95.94 207 TYR A N 1
ATOM 1703 C CA . TYR A 1 207 ? -6.124 8.208 18.439 1.00 95.94 207 TYR A CA 1
ATOM 1704 C C . TYR A 1 207 ? -6.337 9.235 19.554 1.00 95.94 207 TYR A C 1
ATOM 1706 O O . TYR A 1 207 ? -5.410 9.601 20.273 1.00 95.94 207 TYR A O 1
ATOM 1714 N N . PHE A 1 208 ? -7.588 9.657 19.729 1.00 94.38 208 PHE A N 1
ATOM 1715 C CA . PHE A 1 208 ? -8.041 10.396 20.902 1.00 94.38 208 PHE A CA 1
ATOM 1716 C C . PHE A 1 208 ? -9.387 9.826 21.383 1.00 94.38 208 PHE A C 1
ATOM 1718 O O . PHE A 1 208 ? -10.180 9.357 20.556 1.00 94.38 208 PHE A O 1
ATOM 1725 N N . PRO A 1 209 ? -9.683 9.862 22.697 1.00 93.44 209 PRO A N 1
ATOM 1726 C CA . PRO A 1 209 ? -10.944 9.353 23.230 1.00 93.44 209 PRO A CA 1
ATOM 1727 C C . PRO A 1 209 ? -12.171 9.988 22.559 1.00 93.44 209 PRO A C 1
ATOM 1729 O O . PRO A 1 209 ? -12.293 11.210 22.503 1.00 93.44 209 PRO A O 1
ATOM 1732 N N . GLY A 1 210 ? -13.099 9.159 22.075 1.00 93.12 210 GLY A N 1
ATOM 1733 C CA . GLY A 1 210 ? -14.313 9.593 21.378 1.00 93.12 210 GLY A CA 1
ATOM 1734 C C . GLY A 1 210 ? -14.247 9.465 19.854 1.00 93.12 210 GLY A C 1
ATOM 1735 O O . GLY A 1 210 ? -15.298 9.489 19.206 1.00 93.12 210 GLY A O 1
ATOM 1736 N N . LEU A 1 211 ? -13.054 9.287 19.268 1.00 95.94 211 LEU A N 1
ATOM 1737 C CA . LEU A 1 211 ? -12.906 9.008 17.834 1.00 95.94 211 LEU A CA 1
ATOM 1738 C C . LEU A 1 211 ? -13.572 7.677 17.440 1.00 95.94 211 LEU A C 1
ATOM 1740 O O . LEU A 1 211 ? -14.205 7.581 16.389 1.00 95.94 211 LEU A O 1
ATOM 1744 N N . ASP A 1 212 ? -13.493 6.679 18.316 1.00 95.81 212 ASP A N 1
ATOM 1745 C CA . ASP A 1 212 ? -14.135 5.365 18.214 1.00 95.81 212 ASP A CA 1
ATOM 1746 C C . ASP A 1 212 ? -15.643 5.454 17.918 1.00 95.81 212 ASP A C 1
ATOM 1748 O O . ASP A 1 212 ? -16.160 4.710 17.081 1.00 95.81 212 ASP A O 1
ATOM 1752 N N . ARG A 1 213 ? -16.348 6.421 18.523 1.00 95.38 213 ARG A N 1
ATOM 1753 C CA . ARG A 1 213 ? -17.782 6.647 18.275 1.00 95.38 213 ARG A CA 1
ATOM 1754 C C . ARG A 1 213 ? -18.044 7.088 16.840 1.00 95.38 213 ARG A C 1
ATOM 1756 O O . ARG A 1 213 ? -18.925 6.544 16.182 1.00 95.38 213 ARG A O 1
ATOM 1763 N N . GLN A 1 214 ? -17.241 8.023 16.332 1.00 94.75 214 GLN A N 1
ATOM 1764 C CA . GLN A 1 214 ? -17.371 8.493 14.950 1.00 94.75 214 GLN A CA 1
ATOM 1765 C C . GLN A 1 214 ? -17.053 7.381 13.943 1.00 94.75 214 GLN A C 1
ATOM 1767 O O . GLN A 1 214 ? -17.739 7.249 12.927 1.00 94.75 214 GLN A O 1
ATOM 1772 N N . LEU A 1 215 ? -16.039 6.560 14.236 1.00 97.44 215 LEU A N 1
ATOM 1773 C CA . LEU A 1 215 ? -15.695 5.385 13.435 1.00 97.44 215 LEU A CA 1
ATOM 1774 C C . LEU A 1 215 ? -16.858 4.383 13.397 1.00 97.44 215 LEU A C 1
ATOM 1776 O O . LEU A 1 215 ? -17.263 3.944 12.314 1.00 97.44 215 LEU A O 1
ATOM 1780 N N . LYS A 1 216 ? -17.442 4.080 14.561 1.00 97.38 216 LYS A N 1
ATOM 1781 C CA . LYS A 1 216 ? -18.591 3.179 14.701 1.00 97.38 216 LYS A CA 1
ATOM 1782 C C . LYS A 1 216 ? -19.813 3.677 13.930 1.00 97.38 216 LYS A C 1
ATOM 1784 O O . LYS A 1 216 ? -20.417 2.892 13.200 1.00 97.38 216 LYS A O 1
ATOM 1789 N N . ASP A 1 217 ? -20.141 4.966 14.022 1.00 96.81 217 ASP A N 1
ATOM 1790 C CA . ASP A 1 217 ? -21.265 5.579 13.294 1.00 96.81 217 ASP A CA 1
ATOM 1791 C C . ASP A 1 217 ? -21.115 5.467 11.771 1.00 96.81 217 ASP A C 1
ATOM 1793 O O . ASP A 1 217 ? -22.101 5.417 11.033 1.00 96.81 217 ASP A O 1
ATOM 1797 N N . LEU A 1 218 ? -19.873 5.420 11.281 1.00 97.06 218 LEU A N 1
ATOM 1798 C CA . LEU A 1 218 ? -19.560 5.229 9.866 1.00 97.06 218 LEU A CA 1
ATOM 1799 C C . LEU A 1 218 ? -19.413 3.749 9.475 1.00 97.06 218 LEU A C 1
ATOM 1801 O O . LEU A 1 218 ? -19.217 3.442 8.294 1.00 97.06 218 LEU A O 1
ATOM 1805 N N . GLY A 1 219 ? -19.612 2.826 10.417 1.00 97.25 219 GLY A N 1
ATOM 1806 C CA . GLY A 1 219 ? -19.616 1.380 10.198 1.00 97.25 219 GLY A CA 1
ATOM 1807 C C . GLY A 1 219 ? -18.234 0.727 10.219 1.00 97.25 219 GLY A C 1
ATOM 1808 O O . GLY A 1 219 ? -18.116 -0.431 9.816 1.00 97.25 219 GLY A O 1
ATOM 1809 N N . ILE A 1 220 ? -17.205 1.443 10.679 1.00 98.31 220 ILE A N 1
ATOM 1810 C CA . ILE A 1 220 ? -15.878 0.876 10.917 1.00 98.31 220 ILE A CA 1
ATOM 1811 C C . ILE A 1 220 ? -15.927 0.026 12.189 1.00 98.31 220 ILE A C 1
ATOM 1813 O O . ILE A 1 220 ? -16.481 0.435 13.208 1.00 98.31 220 ILE A O 1
ATOM 1817 N N . ARG A 1 221 ? -15.365 -1.181 12.115 1.00 98.06 221 ARG A N 1
ATOM 1818 C CA . ARG A 1 221 ? -15.435 -2.206 13.164 1.00 98.06 221 ARG A CA 1
ATOM 1819 C C . ARG A 1 221 ? -14.169 -2.323 13.996 1.00 98.06 221 ARG A C 1
ATOM 1821 O O . ARG A 1 221 ? -14.254 -2.782 15.127 1.00 98.06 221 ARG A O 1
ATOM 1828 N N . TYR A 1 222 ? -13.016 -1.973 13.435 1.00 98.31 222 TYR A N 1
ATOM 1829 C CA . TYR A 1 222 ? -11.744 -2.020 14.146 1.00 98.31 222 TYR A CA 1
ATOM 1830 C C . TYR A 1 222 ? -10.745 -1.017 13.573 1.00 98.31 222 TYR A C 1
ATOM 1832 O O . TYR A 1 222 ? -10.843 -0.587 12.421 1.00 98.31 222 TYR A O 1
ATOM 1840 N N . PHE A 1 223 ? -9.776 -0.664 14.403 1.00 98.12 223 PHE A N 1
ATOM 1841 C CA . PHE A 1 223 ? -8.623 0.152 14.064 1.00 98.12 223 PHE A CA 1
ATOM 1842 C C . PHE A 1 223 ? -7.438 -0.293 14.920 1.00 98.12 223 PHE A C 1
ATOM 1844 O O . PHE A 1 223 ? -7.573 -1.190 15.753 1.00 98.12 223 PHE A O 1
ATOM 1851 N N . PHE A 1 224 ? -6.285 0.324 14.697 1.00 97.69 224 PHE A N 1
ATOM 1852 C CA . PHE A 1 224 ? -5.053 0.028 15.417 1.00 97.69 224 PHE A CA 1
ATOM 1853 C C . PHE A 1 224 ? -4.611 1.257 16.204 1.00 97.69 224 PHE A C 1
ATOM 1855 O O . PHE A 1 224 ? -4.821 2.392 15.771 1.00 97.69 224 PHE A O 1
ATOM 1862 N N . VAL A 1 225 ? -4.012 1.008 17.362 1.00 96.25 225 VAL A N 1
ATOM 1863 C CA . VAL A 1 225 ? -3.373 2.012 18.215 1.00 96.25 225 VAL A CA 1
ATOM 1864 C C . VAL A 1 225 ? -1.966 1.541 18.546 1.00 96.25 225 VAL A C 1
ATOM 1866 O O . VAL A 1 225 ? -1.672 0.348 18.455 1.00 96.25 225 VAL A O 1
ATOM 1869 N N . ASP A 1 226 ? -1.103 2.469 18.943 1.00 96.25 226 ASP A N 1
ATOM 1870 C CA . ASP A 1 226 ? 0.192 2.102 19.507 1.00 96.25 226 ASP A CA 1
ATOM 1871 C C . ASP A 1 226 ? 0.028 1.368 20.853 1.00 96.25 226 ASP A C 1
ATOM 1873 O O . ASP A 1 226 ? -0.988 1.510 21.541 1.00 96.25 226 ASP A O 1
ATOM 1877 N N . SER A 1 227 ? 1.051 0.608 21.250 1.00 95.62 227 SER A N 1
ATOM 1878 C CA . SER A 1 227 ? 1.058 -0.185 22.486 1.00 95.62 227 SER A CA 1
ATOM 1879 C C . SER A 1 227 ? 0.695 0.648 23.718 1.00 95.62 227 SER A C 1
ATOM 1881 O O . SER A 1 227 ? -0.072 0.184 24.565 1.00 95.62 227 SER A O 1
ATOM 1883 N N . HIS A 1 228 ? 1.174 1.896 23.814 1.00 94.25 228 HIS A N 1
ATOM 1884 C CA . HIS A 1 228 ? 0.838 2.760 24.951 1.00 94.25 228 HIS A CA 1
ATOM 1885 C C . HIS A 1 228 ? -0.668 3.065 25.031 1.00 94.25 228 HIS A C 1
ATOM 1887 O O . HIS A 1 228 ? -1.202 3.189 26.131 1.00 94.25 228 HIS A O 1
ATOM 1893 N N . GLY A 1 229 ? -1.366 3.127 23.891 1.00 91.56 229 GLY A N 1
ATOM 1894 C CA . GLY A 1 229 ? -2.807 3.372 23.828 1.00 91.56 229 GLY A CA 1
ATOM 1895 C C . GLY A 1 229 ? -3.634 2.262 24.483 1.00 91.56 229 GLY A C 1
ATOM 1896 O O . GLY A 1 229 ? -4.718 2.533 24.995 1.00 91.56 229 GLY A O 1
ATOM 1897 N N . LEU A 1 230 ? -3.107 1.032 24.522 1.00 92.94 230 LEU A N 1
ATOM 1898 C CA . LEU A 1 230 ? -3.709 -0.094 25.241 1.00 92.94 230 LEU A CA 1
ATOM 1899 C C . LEU A 1 230 ? -3.171 -0.212 26.669 1.00 92.94 230 LEU A C 1
ATOM 1901 O O . LEU A 1 230 ? -3.953 -0.271 27.615 1.00 92.94 230 LEU A O 1
ATOM 1905 N N . VAL A 1 231 ? -1.848 -0.215 26.849 1.00 92.06 231 VAL A N 1
ATOM 1906 C CA . VAL A 1 231 ? -1.204 -0.443 28.156 1.00 92.06 231 VAL A CA 1
ATOM 1907 C C . VAL A 1 231 ? -1.576 0.634 29.178 1.00 92.06 231 VAL A C 1
ATOM 1909 O O . VAL A 1 231 ? -1.768 0.322 30.355 1.00 92.06 231 VAL A O 1
ATOM 1912 N N . CYS A 1 232 ? -1.710 1.886 28.735 1.00 91.94 232 CYS A N 1
ATOM 1913 C CA . CYS A 1 232 ? -2.136 3.015 29.564 1.00 91.94 232 CYS A CA 1
ATOM 1914 C C . CYS A 1 232 ? -3.660 3.234 29.545 1.00 91.94 232 CYS A C 1
ATOM 1916 O O . CYS A 1 232 ? -4.136 4.242 30.070 1.00 91.94 232 CYS A O 1
ATOM 1918 N N . GLY A 1 233 ? -4.426 2.320 28.941 1.00 89.31 233 GLY A N 1
ATOM 1919 C CA . GLY A 1 233 ? -5.883 2.363 28.937 1.00 89.31 233 GLY A CA 1
ATOM 1920 C C . GLY A 1 233 ? -6.469 2.251 30.346 1.00 89.31 233 GLY A C 1
ATOM 1921 O O . GLY A 1 233 ? -5.853 1.699 31.261 1.00 89.31 233 GLY A O 1
ATOM 1922 N N . ASN A 1 234 ? -7.683 2.776 30.524 1.00 89.44 234 ASN A N 1
ATOM 1923 C CA . ASN A 1 234 ? -8.422 2.671 31.778 1.00 89.44 234 ASN A CA 1
ATOM 1924 C C . ASN A 1 234 ? -9.810 2.044 31.537 1.00 89.44 234 ASN A C 1
ATOM 1926 O O . ASN A 1 234 ? -10.651 2.700 30.919 1.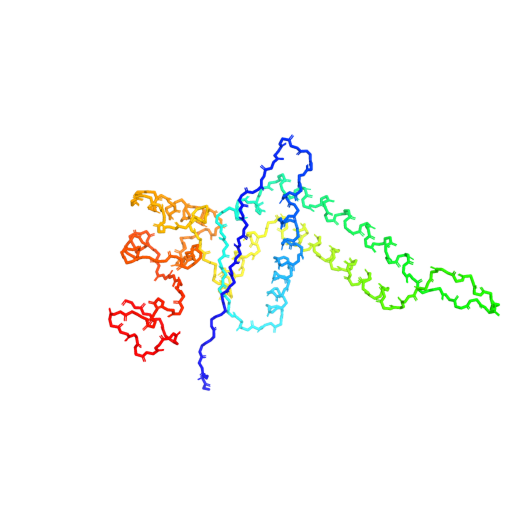00 89.44 234 ASN A O 1
ATOM 1930 N N . PRO A 1 235 ? -10.074 0.819 32.031 1.00 91.50 235 PRO A N 1
ATOM 1931 C CA . PRO A 1 235 ? -9.149 -0.050 32.769 1.00 91.50 235 PRO A CA 1
ATOM 1932 C C . PRO A 1 235 ? -8.016 -0.595 31.882 1.00 91.50 235 PRO A C 1
ATOM 1934 O O . PRO A 1 235 ? -8.160 -0.678 30.662 1.00 91.50 235 PRO A O 1
ATOM 1937 N N . ARG A 1 236 ? -6.897 -1.007 32.496 1.00 91.31 236 ARG A N 1
ATOM 1938 C CA . ARG A 1 236 ? -5.803 -1.666 31.766 1.00 91.31 236 ARG A CA 1
ATOM 1939 C C . ARG A 1 236 ? -6.281 -3.027 31.224 1.00 91.31 236 ARG A C 1
ATOM 1941 O O . ARG A 1 236 ? -6.834 -3.805 32.007 1.00 91.31 236 ARG A O 1
ATOM 1948 N N . PRO A 1 237 ? -6.046 -3.357 29.940 1.00 93.12 237 PRO A N 1
ATOM 1949 C CA . PRO A 1 237 ? -6.437 -4.642 29.364 1.00 93.12 237 PRO A CA 1
ATOM 1950 C C . PRO A 1 237 ? -5.759 -5.833 30.053 1.00 93.12 237 PRO A C 1
ATOM 1952 O O . PRO A 1 237 ? -4.547 -5.833 30.266 1.00 93.12 237 PRO A O 1
ATOM 1955 N N . VAL A 1 238 ? -6.538 -6.877 30.353 1.00 92.06 238 VAL A N 1
ATOM 1956 C CA . VAL A 1 238 ? -6.065 -8.099 31.040 1.00 92.06 238 VAL A CA 1
ATOM 1957 C C . VAL A 1 238 ? -5.006 -8.846 30.226 1.00 92.06 238 VAL A C 1
ATOM 1959 O O . VAL A 1 238 ? -4.054 -9.377 30.789 1.00 92.06 238 VAL A O 1
ATOM 1962 N N . TYR A 1 239 ? -5.171 -8.877 28.904 1.00 92.38 239 TYR A N 1
ATOM 1963 C CA . TYR A 1 239 ? -4.292 -9.597 27.980 1.00 92.38 239 TYR A CA 1
ATOM 1964 C C . TYR A 1 239 ? -3.266 -8.684 27.294 1.00 92.38 239 TYR A C 1
ATOM 1966 O O . TYR A 1 239 ? -2.675 -9.076 26.289 1.00 92.38 239 TYR A O 1
ATOM 1974 N N . ASP A 1 240 ? -3.047 -7.484 27.845 1.00 91.38 240 ASP A N 1
ATOM 1975 C CA . ASP A 1 240 ? -2.107 -6.493 27.314 1.00 91.38 240 ASP A CA 1
ATOM 1976 C C . ASP A 1 240 ? -2.356 -6.242 25.803 1.00 91.38 240 ASP A C 1
ATOM 1978 O O . ASP A 1 240 ? -3.511 -6.139 25.385 1.00 91.38 240 ASP A O 1
ATOM 1982 N N . VAL A 1 241 ? -1.313 -6.174 24.974 1.00 94.38 241 VAL A N 1
ATOM 1983 C CA . VAL A 1 241 ? -1.398 -6.037 23.506 1.00 94.38 241 VAL A CA 1
ATOM 1984 C C . VAL A 1 241 ? -1.717 -7.341 22.752 1.00 94.38 241 VAL A C 1
ATOM 1986 O O . VAL A 1 241 ? -1.777 -7.341 21.524 1.00 94.38 241 VAL A O 1
ATOM 1989 N N . PHE A 1 242 ? -1.911 -8.468 23.446 1.00 94.69 242 PHE A N 1
ATOM 1990 C CA . PHE A 1 242 ? -2.073 -9.789 22.816 1.00 94.69 242 PHE A CA 1
ATOM 1991 C C . PHE A 1 242 ? -3.530 -10.169 22.512 1.00 94.69 242 PHE A C 1
ATOM 1993 O O . PHE A 1 242 ? -3.781 -11.245 21.965 1.00 94.69 242 PHE A O 1
ATOM 2000 N N . ALA A 1 243 ? -4.495 -9.308 22.846 1.00 94.00 243 ALA A N 1
ATOM 2001 C CA . ALA A 1 243 ? -5.900 -9.488 22.493 1.00 94.00 243 ALA A CA 1
ATOM 2002 C C . ALA A 1 243 ? -6.570 -8.143 22.150 1.00 94.00 243 ALA A C 1
ATOM 2004 O O . ALA A 1 243 ? -6.192 -7.113 22.710 1.00 94.00 243 ALA A O 1
ATOM 2005 N N . PRO A 1 244 ? -7.579 -8.132 21.259 1.00 94.38 244 PRO A N 1
ATOM 2006 C CA . PRO A 1 244 ? -8.353 -6.927 20.973 1.00 94.38 244 PRO A CA 1
ATOM 2007 C C . PRO A 1 244 ? -9.193 -6.483 22.182 1.00 94.38 244 PRO A C 1
ATOM 2009 O O . PRO A 1 244 ? -9.603 -7.300 23.009 1.00 94.38 244 PRO A O 1
ATOM 2012 N N . VAL A 1 245 ? -9.493 -5.183 22.235 1.00 93.31 245 VAL A N 1
ATOM 2013 C CA . VAL A 1 245 ? -10.364 -4.546 23.237 1.00 93.31 245 VAL A CA 1
ATOM 2014 C C . VAL A 1 245 ? -11.586 -3.912 22.564 1.00 93.31 245 VAL A C 1
ATOM 2016 O O . VAL A 1 245 ? -11.532 -3.603 21.371 1.00 93.31 245 VAL A O 1
ATOM 2019 N N . TYR A 1 246 ? -12.677 -3.737 23.317 1.00 88.19 246 TYR A N 1
ATOM 2020 C CA . TYR A 1 246 ? -13.978 -3.260 22.828 1.00 88.19 246 TYR A CA 1
ATOM 2021 C C . TYR A 1 246 ? -14.601 -2.230 23.765 1.00 88.19 246 TYR A C 1
ATOM 2023 O O . TYR A 1 246 ? -14.403 -2.373 24.993 1.00 88.19 246 TYR A O 1
#

Secondary structure (DSSP, 8-state):
--------EEEE-------TTSSS-GGGHHHHHHIIIIIHHHHHHHHHHHHTT----EEEEE-HHHHHHHT-HHHHHHHHHHHHHHHHHHHHHHHHHPPPP--SS----TT----HHHHHHHHHHHHHHHHHHIIIIIISTT-HHHHHHHHHHTTSEEEEEE-TT---GGG-S-HHHHHHHHHHHHHHHHHHHSS--SEEEPGGG---TTHHHHHHHTT--EE---HHHHHT-SSPPTTGGGS---